Protein AF-A0A7J2MU03-F1 (afdb_monomer)

Sequence (209 aa):
MLSSYLSFFEDETVKIKFFGDIKKYPKSKVILFENVKGFRVVANIWGTRERIARAMKINEKEIPEVFSKAMENPMECEEVKNPPFLENVTKNFDLRNIAEISSGVAVSKERMFFSDFKIIGKKRLKLSFTDEKRIDIAIGLCPSILLPSIAGCSLKIASSLRYLTLKERVYEYNLNGIKVPGYAEVIMEGIAEEKILKIKKIYYKNDPL

Solvent-accessible surface area (backbone atoms only — not comparable to full-atom values): 11088 Å² total; per-residue (Å²): 100,56,71,70,53,48,65,78,40,51,95,43,45,46,80,34,72,54,74,69,72,68,86,81,50,64,69,84,37,27,36,36,26,63,34,31,78,87,33,71,46,80,40,52,72,69,61,41,64,60,53,40,17,56,78,37,70,49,56,57,85,47,50,65,61,51,47,51,54,10,65,78,45,61,28,76,54,42,82,51,92,79,38,54,16,72,75,35,76,42,72,85,72,44,55,80,63,45,53,96,69,50,62,33,36,35,32,31,80,76,31,22,28,58,40,51,39,44,81,76,41,51,47,31,35,36,41,84,74,58,93,58,56,50,36,32,38,38,32,57,75,56,58,46,48,52,57,36,13,69,74,49,31,32,66,30,32,16,5,18,33,26,30,77,46,68,73,39,61,31,44,24,28,76,61,94,79,29,64,41,66,26,59,23,39,30,39,36,39,31,40,31,58,69,42,37,32,39,51,63,37,40,26,27,46,88,77,93,125

Nearest PDB structures (foldseek):
  6h6x-assembly1_B  TM=8.555E-01  e=4.350E-14  Pelotomaculum thermopropionicum SI
  6h6x-assembly1_A  TM=8.539E-01  e=5.880E-14  Pelotomaculum thermopropionicum SI
  6h6v-assembly1_C  TM=8.553E-01  e=8.443E-14  Pelotomaculum thermopropionicum SI
  5ny5-assembly1_A-4  TM=7.622E-01  e=9.207E-11  Enterobacter cloacae
  4s13-assembly3_D  TM=7.345E-01  e=3.075E-10  Saccharomyces cerevisiae S288C

Radius of gyration: 16.5 Å; Cα contacts (8 Å, |Δi|>4): 450; chains: 1; bounding box: 40×40×40 Å

Structure (mmCIF, N/CA/C/O backbone):
data_AF-A0A7J2MU03-F1
#
_entry.id   AF-A0A7J2MU03-F1
#
loop_
_atom_site.group_PDB
_atom_site.id
_atom_site.type_symbol
_atom_site.label_atom_id
_atom_site.label_alt_id
_atom_site.label_comp_id
_atom_site.label_asym_id
_atom_site.label_entity_id
_atom_site.label_seq_id
_atom_site.pdbx_PDB_ins_code
_atom_site.Cartn_x
_atom_site.Cartn_y
_atom_site.Cartn_z
_atom_site.occupancy
_atom_site.B_iso_or_equiv
_atom_site.auth_seq_id
_atom_site.auth_comp_id
_atom_site.auth_asym_id
_atom_site.auth_atom_id
_atom_site.pdbx_PDB_model_num
ATOM 1 N N . MET A 1 1 ? -6.056 0.643 -9.681 1.00 67.44 1 MET A N 1
ATOM 2 C CA . MET A 1 1 ? -4.611 0.445 -9.950 1.00 67.44 1 MET A CA 1
ATOM 3 C C . MET A 1 1 ? -4.276 -1.041 -9.945 1.00 67.44 1 MET A C 1
ATOM 5 O O . MET A 1 1 ? -3.507 -1.489 -10.787 1.00 67.44 1 MET A O 1
ATOM 9 N N . LEU A 1 2 ? -4.832 -1.829 -9.024 1.00 67.62 2 LEU A N 1
ATOM 10 C CA . LEU A 1 2 ? -4.586 -3.267 -8.995 1.00 67.62 2 LEU A CA 1
ATOM 11 C C . LEU A 1 2 ? -5.148 -3.965 -10.233 1.00 67.62 2 LEU A C 1
ATOM 13 O O . LEU A 1 2 ? -4.451 -4.779 -10.821 1.00 67.62 2 LEU A O 1
ATOM 17 N N . SER A 1 3 ? -6.342 -3.580 -10.694 1.00 71.56 3 SER A N 1
ATOM 18 C CA . SER A 1 3 ? -6.937 -4.070 -11.947 1.00 71.56 3 SER A CA 1
ATOM 19 C C . SER A 1 3 ? -6.035 -3.829 -13.162 1.00 71.56 3 SER A C 1
ATOM 21 O O . SER A 1 3 ? -5.829 -4.743 -13.955 1.00 71.56 3 SER A O 1
ATOM 23 N N . SER A 1 4 ? -5.407 -2.651 -13.259 1.00 75.56 4 SER A N 1
ATOM 24 C CA . SER A 1 4 ? -4.422 -2.385 -14.312 1.00 75.56 4 SER A CA 1
ATOM 25 C C . SER A 1 4 ? -3.147 -3.205 -14.161 1.00 75.56 4 SER A C 1
ATOM 27 O O . SER A 1 4 ? -2.522 -3.458 -15.170 1.00 75.56 4 SER A O 1
ATOM 29 N N . TYR A 1 5 ? -2.742 -3.612 -12.950 1.00 77.81 5 TYR A N 1
ATOM 30 C CA . TYR A 1 5 ? -1.574 -4.484 -12.764 1.00 77.81 5 TYR A CA 1
ATOM 31 C C . TYR A 1 5 ? -1.884 -5.963 -12.982 1.00 77.81 5 TYR A C 1
ATOM 33 O O . TYR A 1 5 ? -1.048 -6.680 -13.521 1.00 77.81 5 TYR A O 1
ATOM 41 N N . LEU A 1 6 ? -3.080 -6.416 -12.612 1.00 79.62 6 LEU A N 1
ATOM 42 C CA . LEU A 1 6 ? -3.539 -7.777 -12.869 1.00 79.62 6 LEU A CA 1
ATOM 43 C C . LEU A 1 6 ? -3.539 -8.101 -14.364 1.00 79.62 6 LEU A C 1
ATOM 45 O O . LEU A 1 6 ? -3.129 -9.198 -14.728 1.00 79.62 6 LEU A O 1
ATOM 49 N N . SER A 1 7 ? -3.918 -7.153 -15.225 1.00 81.69 7 SER A N 1
ATOM 50 C CA . SER A 1 7 ? -3.882 -7.367 -16.676 1.00 81.69 7 SER A CA 1
ATOM 51 C C . SER A 1 7 ? -2.464 -7.559 -17.231 1.00 81.69 7 SER A C 1
ATOM 53 O O . SER A 1 7 ? -2.304 -8.239 -18.238 1.00 81.69 7 SER A O 1
ATOM 55 N N . PHE A 1 8 ? -1.413 -7.041 -16.576 1.00 80.75 8 PHE A N 1
ATOM 56 C CA . PHE A 1 8 ? -0.027 -7.319 -16.994 1.00 80.75 8 PHE A CA 1
ATOM 57 C C . PHE A 1 8 ? 0.396 -8.768 -16.736 1.00 80.75 8 PHE A C 1
ATOM 59 O O . PHE A 1 8 ? 1.363 -9.219 -17.347 1.00 80.75 8 PHE A O 1
ATOM 66 N N . PHE A 1 9 ? -0.282 -9.466 -15.825 1.00 85.44 9 PHE A N 1
ATOM 67 C CA . PHE A 1 9 ? 0.078 -10.809 -15.371 1.00 85.44 9 PHE A CA 1
ATOM 68 C C . PHE A 1 9 ? -1.068 -11.801 -15.578 1.00 85.44 9 PHE A C 1
ATOM 70 O O . PHE A 1 9 ? -1.184 -12.780 -14.838 1.00 85.44 9 PHE A O 1
ATOM 77 N N . GLU A 1 10 ? -1.961 -11.531 -16.529 1.00 83.25 10 GLU A N 1
ATOM 78 C CA . GLU A 1 10 ? -3.143 -12.358 -16.774 1.00 83.25 10 GLU A CA 1
ATOM 79 C C . GLU A 1 10 ? -2.758 -13.802 -17.132 1.00 83.25 10 GLU A C 1
ATOM 81 O O . GLU A 1 10 ? -3.352 -14.747 -16.615 1.00 83.25 10 GLU A O 1
ATOM 86 N N . ASP A 1 11 ? -1.686 -13.974 -17.907 1.00 85.00 11 ASP A N 1
ATOM 87 C CA . ASP A 1 11 ? -1.086 -15.256 -18.293 1.00 85.00 11 ASP A CA 1
ATOM 88 C C . ASP A 1 11 ? -0.521 -16.058 -17.103 1.00 85.00 11 ASP 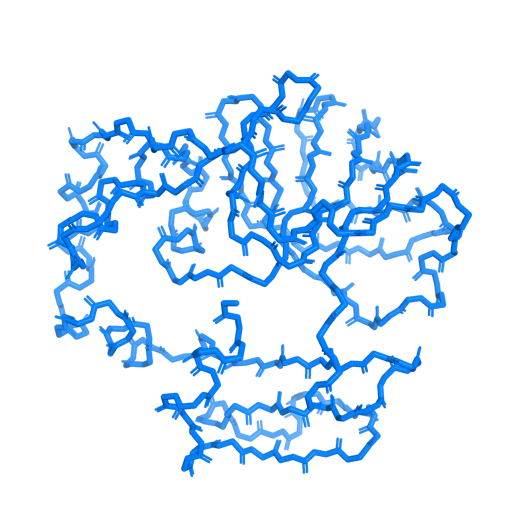A C 1
ATOM 90 O O . ASP A 1 11 ? -0.433 -17.291 -17.126 1.00 85.00 11 ASP A O 1
ATOM 94 N N . GLU A 1 12 ? -0.181 -15.367 -16.018 1.00 88.19 12 GLU A N 1
ATOM 95 C CA . GLU A 1 12 ? 0.378 -15.945 -14.796 1.00 88.19 12 GLU A CA 1
ATOM 96 C C . GLU A 1 12 ? -0.635 -15.995 -13.639 1.00 88.19 12 GLU A C 1
ATOM 98 O O . GLU A 1 12 ? -0.303 -16.474 -12.548 1.00 88.19 12 GLU A O 1
ATOM 103 N N . THR A 1 13 ? -1.867 -15.524 -13.857 1.00 89.06 13 THR A N 1
ATOM 104 C CA . THR A 1 13 ? -2.892 -15.411 -12.816 1.00 89.06 13 THR A CA 1
ATOM 105 C C . THR A 1 13 ? -3.725 -16.681 -12.696 1.00 89.06 13 THR A C 1
ATOM 107 O O . THR A 1 13 ? -4.373 -17.130 -13.636 1.00 89.06 13 THR A O 1
ATOM 110 N N . VAL A 1 14 ? -3.771 -17.236 -11.486 1.00 89.25 14 VAL A N 1
ATOM 111 C CA . VAL A 1 14 ? -4.663 -18.337 -11.119 1.00 89.25 14 VAL A CA 1
ATOM 112 C C . VAL A 1 14 ? -5.860 -17.766 -10.368 1.00 89.25 14 VAL A C 1
ATOM 114 O O . VAL A 1 14 ? -5.706 -17.167 -9.300 1.00 89.25 14 VAL A O 1
ATOM 117 N N . LYS A 1 15 ? -7.057 -17.958 -10.928 1.00 88.38 15 LYS A N 1
ATOM 118 C CA . LYS A 1 15 ? -8.323 -17.558 -10.303 1.00 88.38 15 LYS A CA 1
ATOM 119 C C . LYS A 1 15 ? -8.845 -18.674 -9.406 1.00 88.38 15 LYS A C 1
ATOM 121 O O . LYS A 1 15 ? -8.906 -19.831 -9.817 1.00 88.38 15 LYS A O 1
ATOM 126 N N . ILE A 1 16 ? -9.227 -18.323 -8.184 1.00 85.62 16 ILE A N 1
ATOM 127 C CA . ILE A 1 16 ? -9.725 -19.260 -7.179 1.00 85.62 16 ILE A CA 1
ATOM 128 C C . ILE A 1 16 ? -11.029 -18.710 -6.610 1.00 85.62 16 ILE A C 1
ATOM 130 O O . ILE A 1 16 ? -11.069 -17.600 -6.086 1.00 85.62 16 ILE A O 1
ATOM 134 N N . LYS A 1 17 ? -12.095 -19.511 -6.658 1.00 80.94 17 LYS A N 1
ATOM 135 C CA . LYS A 1 17 ? -13.424 -19.081 -6.199 1.00 80.94 17 LYS A CA 1
ATOM 136 C C . LYS A 1 17 ? -13.491 -18.783 -4.700 1.00 80.94 17 LYS A C 1
ATOM 138 O O . LYS A 1 17 ? -14.188 -17.860 -4.296 1.00 80.94 17 LYS A O 1
ATOM 143 N N . PHE A 1 18 ? -12.77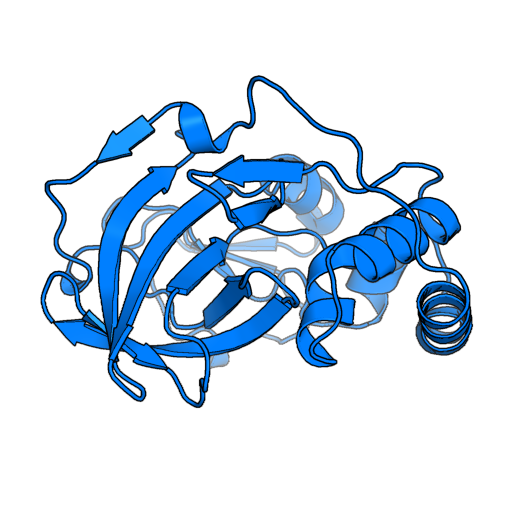6 -19.557 -3.888 1.00 75.56 18 PHE A N 1
ATOM 144 C CA . PHE A 1 18 ? -12.823 -19.480 -2.428 1.00 75.56 18 PHE A CA 1
ATOM 145 C C . PHE A 1 18 ? -11.434 -19.265 -1.842 1.00 75.56 18 PHE A C 1
ATOM 147 O O . PHE A 1 18 ? -10.439 -19.711 -2.410 1.00 75.56 18 PHE A O 1
ATOM 154 N N . PHE A 1 19 ? -11.373 -18.616 -0.680 1.00 70.44 19 PHE A N 1
ATOM 155 C CA . PHE A 1 19 ? -10.119 -18.452 0.045 1.00 70.44 19 PHE A CA 1
ATOM 156 C C . PHE A 1 19 ? -9.443 -19.800 0.327 1.00 70.44 19 PHE A C 1
ATOM 158 O O . PHE A 1 19 ? -10.087 -20.774 0.721 1.00 70.44 19 PHE A O 1
ATOM 165 N N . GLY A 1 20 ? -8.126 -19.838 0.157 1.00 70.31 20 GLY A N 1
ATOM 166 C CA . GLY A 1 20 ? -7.296 -20.991 0.465 1.00 70.31 20 GLY A CA 1
ATOM 167 C C . GLY A 1 20 ? -5.898 -20.551 0.876 1.00 70.31 20 GLY A C 1
ATOM 168 O O . GLY A 1 20 ? -5.493 -19.418 0.628 1.00 70.31 20 GLY A O 1
ATOM 169 N N . ASP A 1 21 ? -5.152 -21.460 1.501 1.00 75.00 21 ASP A N 1
ATOM 170 C CA . ASP A 1 21 ? -3.778 -21.183 1.919 1.00 75.00 21 ASP A CA 1
ATOM 171 C C . ASP A 1 21 ? -2.897 -20.856 0.701 1.00 75.00 21 ASP A C 1
ATOM 173 O O . ASP A 1 21 ? -2.633 -21.720 -0.139 1.00 75.00 21 ASP A O 1
ATOM 177 N N . ILE A 1 22 ? -2.436 -19.603 0.627 1.00 74.94 22 ILE A N 1
ATOM 178 C CA . ILE A 1 22 ? -1.586 -19.079 -0.452 1.00 74.94 22 ILE A CA 1
ATOM 179 C C . ILE A 1 22 ? -0.310 -19.920 -0.602 1.00 74.94 22 ILE A C 1
ATOM 181 O O . ILE A 1 22 ? 0.191 -20.076 -1.714 1.00 74.94 22 ILE A O 1
ATOM 185 N N . LYS A 1 23 ? 0.195 -20.523 0.486 1.00 77.56 23 LYS A N 1
ATOM 186 C CA . LYS A 1 23 ? 1.415 -21.349 0.467 1.00 77.56 23 LYS A CA 1
ATOM 187 C C . LYS A 1 23 ? 1.278 -22.621 -0.368 1.00 77.56 23 LYS A C 1
ATOM 189 O O . LYS A 1 23 ? 2.292 -23.219 -0.712 1.00 77.56 23 LYS A O 1
ATOM 194 N N . LYS A 1 24 ? 0.051 -23.036 -0.696 1.00 82.69 24 LYS A N 1
ATOM 195 C CA . LYS A 1 24 ? -0.214 -24.196 -1.559 1.00 82.69 24 LYS A CA 1
ATOM 196 C C . LYS A 1 24 ? 0.027 -23.905 -3.039 1.00 82.69 24 LYS A C 1
ATOM 198 O O . LYS A 1 24 ? 0.043 -24.841 -3.833 1.00 82.69 24 LYS A O 1
ATOM 203 N N . TYR A 1 25 ? 0.204 -22.640 -3.415 1.00 81.12 25 TYR A N 1
ATOM 204 C CA . TYR A 1 25 ? 0.366 -22.234 -4.805 1.00 81.12 25 TYR A CA 1
ATOM 205 C C . TYR A 1 25 ? 1.822 -21.872 -5.127 1.00 81.12 25 TYR A C 1
ATOM 207 O O . TYR A 1 25 ? 2.541 -21.363 -4.260 1.00 81.12 25 TYR A O 1
ATOM 215 N N . PRO A 1 26 ? 2.282 -22.107 -6.372 1.00 79.25 26 PRO A N 1
ATOM 216 C CA . PRO A 1 26 ? 3.629 -21.734 -6.783 1.00 79.25 26 PRO A CA 1
ATOM 217 C C . PRO A 1 26 ? 3.884 -20.235 -6.602 1.00 79.25 26 PRO A C 1
ATOM 219 O O . PRO A 1 26 ? 3.073 -19.405 -7.013 1.00 79.25 26 PRO A O 1
ATOM 222 N N . LYS A 1 27 ? 5.061 -19.876 -6.074 1.00 78.12 27 LYS A N 1
ATOM 223 C CA . LYS A 1 27 ? 5.485 -18.470 -5.913 1.00 78.12 27 LYS A CA 1
ATOM 224 C C . LYS A 1 27 ? 5.556 -17.693 -7.234 1.00 78.12 27 LYS A C 1
ATOM 226 O O . LYS A 1 27 ? 5.552 -16.464 -7.208 1.00 78.12 27 LYS A O 1
ATOM 231 N N . SER A 1 28 ? 5.607 -18.387 -8.368 1.00 80.12 28 SER A N 1
ATOM 232 C CA . SER A 1 28 ? 5.567 -17.787 -9.701 1.00 80.12 28 SER A CA 1
ATOM 233 C C . SER A 1 28 ? 4.174 -17.315 -10.122 1.00 80.12 28 SER A C 1
ATOM 235 O O . SER A 1 28 ? 4.075 -16.513 -11.036 1.00 80.12 28 SER A O 1
ATOM 237 N N . LYS A 1 29 ? 3.091 -17.764 -9.476 1.00 87.31 29 LYS A N 1
ATOM 238 C CA . LYS A 1 29 ? 1.726 -17.415 -9.891 1.00 87.31 29 LYS A CA 1
ATOM 239 C C . LYS A 1 29 ? 1.174 -16.222 -9.119 1.00 87.31 29 LYS A C 1
ATOM 241 O O . LYS A 1 29 ? 1.336 -16.124 -7.901 1.00 87.31 29 LYS A O 1
ATOM 246 N N . VAL A 1 30 ? 0.478 -15.329 -9.818 1.00 89.56 30 VAL A N 1
ATOM 247 C CA . VAL A 1 30 ? -0.429 -14.367 -9.175 1.00 89.56 30 VAL A CA 1
ATOM 248 C C . VAL A 1 30 ? -1.674 -15.136 -8.764 1.00 89.56 30 VAL A C 1
ATOM 250 O O . VAL A 1 30 ? -2.198 -15.920 -9.551 1.00 89.56 30 VAL A O 1
ATOM 253 N N . ILE A 1 31 ? -2.159 -14.925 -7.546 1.00 89.50 31 ILE A N 1
ATOM 254 C CA . ILE A 1 31 ? -3.358 -15.606 -7.065 1.00 89.50 31 ILE A CA 1
ATOM 255 C C . ILE A 1 31 ? -4.466 -14.578 -6.903 1.00 89.50 31 ILE A C 1
ATOM 257 O O . ILE A 1 31 ? -4.321 -13.632 -6.132 1.00 89.50 31 ILE A O 1
ATOM 261 N N . LEU A 1 32 ? -5.568 -14.767 -7.622 1.00 88.94 32 LEU A N 1
ATOM 262 C CA . LEU A 1 32 ? -6.772 -13.962 -7.476 1.00 88.94 32 LEU A CA 1
ATOM 263 C C . LEU A 1 32 ? -7.852 -14.815 -6.816 1.00 88.94 32 LEU A C 1
ATOM 265 O O . LEU A 1 32 ? -8.432 -15.696 -7.447 1.00 88.94 32 LEU A O 1
ATOM 269 N N . PHE A 1 33 ? -8.141 -14.529 -5.551 1.00 86.88 33 PHE A N 1
ATOM 270 C CA . PHE A 1 33 ? -9.324 -15.059 -4.891 1.00 86.88 33 PHE A CA 1
ATOM 271 C C . PHE A 1 33 ? -10.527 -14.195 -5.259 1.00 86.88 33 PHE A C 1
ATOM 273 O O . PHE A 1 33 ? -10.544 -12.997 -4.974 1.00 86.88 33 PHE A O 1
ATOM 280 N N . GLU A 1 34 ? -11.528 -14.797 -5.891 1.00 84.50 34 GLU A N 1
ATOM 281 C CA . GLU A 1 34 ? -12.714 -14.091 -6.384 1.00 84.50 34 GLU A CA 1
ATOM 282 C C . GLU A 1 34 ? -13.686 -13.744 -5.253 1.00 84.50 34 GLU A C 1
ATOM 284 O O . GLU A 1 34 ? -14.368 -12.725 -5.319 1.00 84.50 34 GLU A O 1
ATOM 289 N N . ASN A 1 35 ? -13.727 -14.560 -4.194 1.00 79.50 35 ASN A N 1
ATOM 290 C CA . ASN A 1 35 ? -14.564 -14.296 -3.033 1.00 79.50 35 ASN A CA 1
ATOM 291 C C . ASN A 1 35 ? -13.911 -14.751 -1.717 1.00 79.50 35 ASN A C 1
ATOM 293 O O . ASN A 1 35 ? -13.852 -15.934 -1.375 1.00 79.50 35 ASN A O 1
ATOM 297 N N . VAL A 1 36 ? -13.464 -13.766 -0.944 1.00 77.62 36 VAL A N 1
ATOM 298 C CA . VAL A 1 36 ? -12.984 -13.881 0.433 1.00 77.62 36 VAL A CA 1
ATOM 299 C C . VAL A 1 36 ? -13.853 -12.974 1.294 1.00 77.62 36 VAL A C 1
ATOM 301 O O . VAL A 1 36 ? -13.605 -11.774 1.397 1.00 77.62 36 VAL A O 1
ATOM 304 N N . LYS A 1 37 ? -14.901 -13.541 1.903 1.00 75.00 37 LYS A N 1
ATOM 305 C CA . LYS A 1 37 ? -15.876 -12.791 2.722 1.00 75.00 37 LYS A CA 1
ATOM 306 C C . LYS A 1 37 ? -16.502 -11.602 1.968 1.00 75.00 37 LYS A C 1
ATOM 308 O O . LYS A 1 37 ? -16.667 -10.526 2.532 1.00 75.00 37 LYS A O 1
ATOM 313 N N . GLY A 1 38 ? -16.823 -11.789 0.687 1.00 73.62 38 GLY A N 1
ATOM 314 C CA . GLY A 1 38 ? -17.403 -10.749 -0.170 1.00 73.62 38 GLY A CA 1
ATOM 315 C C . GLY A 1 38 ? -16.386 -9.821 -0.839 1.00 73.62 38 GLY A C 1
ATOM 316 O O . GLY A 1 38 ? -16.794 -8.918 -1.560 1.00 73.62 38 GLY A O 1
ATOM 317 N N . PHE A 1 39 ? -15.084 -10.042 -0.641 1.00 75.69 39 PHE A N 1
ATOM 318 C CA . PHE A 1 39 ? -14.019 -9.266 -1.277 1.00 75.69 39 PHE A CA 1
ATOM 319 C C . PHE A 1 39 ? -13.224 -10.100 -2.272 1.00 75.69 39 PHE A C 1
ATOM 321 O O . PHE A 1 39 ? -13.009 -11.295 -2.069 1.00 75.69 39 PHE A O 1
ATOM 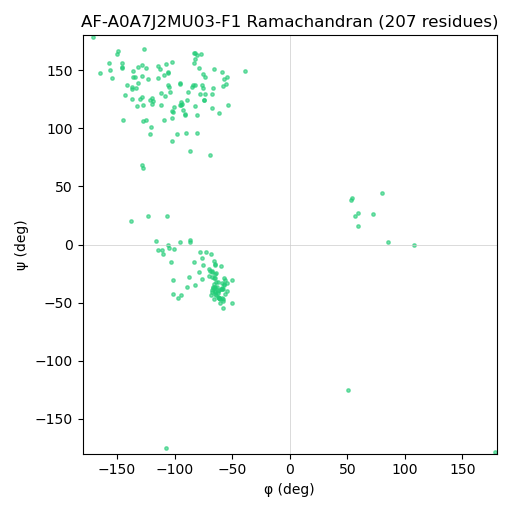328 N N . ARG A 1 40 ? -12.684 -9.437 -3.291 1.00 81.06 40 ARG A N 1
ATOM 329 C CA . ARG A 1 40 ? -11.612 -9.997 -4.110 1.00 81.06 40 ARG A CA 1
ATOM 330 C C . ARG A 1 40 ? -10.277 -9.743 -3.441 1.00 81.06 40 ARG A C 1
ATOM 332 O O . ARG A 1 40 ? -10.025 -8.645 -2.950 1.00 81.06 40 ARG A O 1
ATOM 339 N N . VAL A 1 41 ? -9.417 -10.751 -3.435 1.00 82.44 41 VAL A N 1
ATOM 340 C CA . VAL A 1 41 ? -8.086 -10.650 -2.834 1.00 82.44 41 VAL A CA 1
ATOM 341 C C . VAL A 1 41 ? -7.058 -11.078 -3.854 1.00 82.44 41 VAL A C 1
ATOM 343 O O . VAL A 1 41 ? -7.061 -12.217 -4.317 1.00 82.44 41 VAL A O 1
ATOM 346 N N . VAL A 1 42 ? -6.152 -10.162 -4.174 1.00 86.62 42 VAL A N 1
ATOM 347 C CA . VAL A 1 42 ? -4.967 -10.477 -4.963 1.00 86.62 42 VAL A CA 1
ATOM 348 C C . VAL A 1 42 ? -3.824 -10.768 -4.013 1.00 86.62 42 VAL A C 1
ATOM 350 O O . VAL A 1 42 ? -3.440 -9.928 -3.200 1.00 86.62 42 VAL A O 1
ATOM 353 N N . ALA A 1 43 ? -3.257 -11.954 -4.148 1.00 85.75 43 ALA A N 1
ATOM 354 C CA . ALA A 1 43 ? -2.079 -12.375 -3.427 1.00 85.75 43 ALA A CA 1
ATOM 355 C C . ALA A 1 43 ? -0.910 -12.593 -4.385 1.00 85.75 43 ALA A C 1
ATOM 357 O O . ALA A 1 43 ? -1.067 -12.904 -5.569 1.00 85.75 43 ALA A O 1
ATOM 358 N N . ASN A 1 44 ? 0.289 -12.442 -3.830 1.00 87.00 44 ASN A N 1
ATOM 359 C CA . ASN A 1 44 ? 1.544 -12.739 -4.500 1.00 87.00 44 ASN A CA 1
ATOM 360 C C . ASN A 1 44 ? 1.801 -11.939 -5.790 1.00 87.00 44 ASN A C 1
ATOM 362 O O . ASN A 1 44 ? 2.679 -12.333 -6.537 1.00 87.00 44 ASN A O 1
ATOM 366 N N . ILE A 1 45 ? 1.102 -10.831 -6.079 1.00 88.38 45 ILE A N 1
ATOM 367 C CA . ILE A 1 45 ? 1.288 -10.068 -7.334 1.00 88.38 45 ILE A CA 1
ATOM 368 C C . ILE A 1 45 ? 2.725 -9.550 -7.527 1.00 88.38 45 ILE A C 1
ATOM 370 O O . ILE A 1 45 ? 3.242 -9.560 -8.639 1.00 88.38 45 ILE A O 1
ATOM 374 N N . TRP A 1 46 ? 3.405 -9.211 -6.430 1.00 89.31 46 TRP A N 1
ATOM 375 C CA . TRP A 1 46 ? 4.792 -8.730 -6.416 1.00 89.31 46 TRP A CA 1
ATOM 376 C C . TRP A 1 46 ? 5.790 -9.766 -5.885 1.00 89.31 46 TRP A C 1
ATOM 378 O O . TRP A 1 46 ? 6.837 -9.411 -5.358 1.00 89.31 46 TRP A O 1
ATOM 388 N N . GLY A 1 47 ? 5.463 -11.056 -5.981 1.00 86.88 47 GLY A N 1
ATOM 389 C CA . GLY A 1 47 ? 6.225 -12.131 -5.334 1.00 86.88 47 GLY A CA 1
ATOM 390 C C . GLY A 1 47 ? 7.587 -12.466 -5.945 1.00 86.88 47 GLY A C 1
ATOM 391 O O . GLY A 1 47 ? 8.300 -13.304 -5.400 1.00 86.88 47 GLY A O 1
ATOM 392 N N . THR A 1 48 ? 7.941 -11.864 -7.080 1.00 89.88 48 THR A N 1
ATOM 393 C CA . THR A 1 48 ? 9.170 -12.150 -7.841 1.00 89.88 48 THR A CA 1
ATOM 394 C C . THR A 1 48 ? 9.805 -10.837 -8.293 1.00 89.88 48 THR A C 1
ATOM 396 O O . THR A 1 48 ? 9.083 -9.902 -8.666 1.00 89.88 48 THR A O 1
ATOM 399 N N . ARG A 1 49 ? 11.139 -10.764 -8.315 1.00 91.44 49 ARG A N 1
ATOM 400 C CA . ARG A 1 49 ? 11.862 -9.549 -8.723 1.00 91.44 49 ARG A CA 1
ATOM 401 C C . ARG A 1 49 ? 11.592 -9.199 -10.188 1.00 91.44 49 ARG A C 1
ATOM 403 O O . ARG A 1 49 ? 11.489 -8.025 -10.520 1.00 91.44 49 ARG A O 1
ATOM 410 N N . GLU A 1 50 ? 11.372 -10.197 -11.032 1.00 91.50 50 GLU A N 1
ATOM 411 C CA . GLU A 1 50 ? 11.051 -10.075 -12.453 1.00 91.50 50 GLU A CA 1
ATOM 412 C C . GLU A 1 50 ? 9.739 -9.308 -12.669 1.00 91.50 50 GLU A C 1
ATOM 414 O O . GLU A 1 50 ? 9.688 -8.366 -13.454 1.00 91.50 50 GLU A O 1
ATOM 419 N N . ARG A 1 51 ? 8.680 -9.641 -11.916 1.00 91.19 51 ARG A N 1
ATOM 420 C CA . ARG A 1 51 ? 7.395 -8.913 -11.957 1.00 91.19 51 ARG A CA 1
ATOM 421 C C . ARG A 1 51 ? 7.520 -7.478 -11.463 1.00 91.19 51 ARG A C 1
ATOM 423 O O . ARG A 1 51 ? 6.926 -6.578 -12.053 1.00 91.19 51 ARG A O 1
ATOM 430 N N . ILE A 1 52 ? 8.306 -7.262 -10.410 1.00 93.06 52 ILE A N 1
ATOM 431 C CA . ILE A 1 52 ? 8.616 -5.918 -9.909 1.00 93.06 52 ILE A CA 1
ATOM 432 C C . ILE A 1 52 ? 9.325 -5.102 -11.000 1.00 93.06 52 ILE A C 1
ATOM 434 O O . ILE A 1 52 ? 8.873 -4.005 -11.329 1.00 93.06 52 ILE A O 1
ATOM 438 N N . ALA A 1 53 ? 10.374 -5.659 -11.609 1.00 94.06 53 ALA A N 1
ATOM 439 C CA . ALA A 1 53 ? 11.143 -5.027 -12.677 1.00 94.06 53 ALA A CA 1
ATOM 440 C C . ALA A 1 53 ? 10.270 -4.712 -13.901 1.00 94.06 53 ALA A C 1
ATOM 442 O O . ALA A 1 53 ? 10.260 -3.578 -14.378 1.00 94.06 53 ALA A O 1
ATOM 443 N N . ARG A 1 54 ? 9.451 -5.679 -14.342 1.00 91.88 54 ARG A N 1
ATOM 444 C CA . ARG A 1 54 ? 8.498 -5.533 -15.454 1.00 91.88 54 ARG A CA 1
ATOM 445 C C . ARG A 1 54 ? 7.503 -4.402 -15.202 1.00 91.88 54 ARG A C 1
ATOM 447 O O . ARG A 1 54 ? 7.309 -3.561 -16.074 1.00 91.88 54 ARG A O 1
ATOM 454 N N . ALA A 1 55 ? 6.914 -4.333 -14.007 1.00 91.75 55 ALA A N 1
ATOM 455 C CA . ALA A 1 55 ? 5.983 -3.263 -13.638 1.00 91.75 55 ALA A CA 1
ATOM 456 C C . ALA A 1 55 ? 6.649 -1.884 -13.518 1.00 91.75 55 ALA A C 1
ATOM 458 O O . ALA A 1 55 ? 5.973 -0.864 -13.655 1.00 91.75 55 ALA A O 1
ATOM 459 N N . MET A 1 56 ? 7.959 -1.852 -13.277 1.00 93.75 56 MET A N 1
ATOM 460 C CA . MET A 1 56 ? 8.784 -0.646 -13.268 1.00 93.75 56 MET A CA 1
ATOM 461 C C . MET A 1 56 ? 9.476 -0.388 -14.619 1.00 93.75 56 MET A C 1
ATOM 463 O O . MET A 1 56 ? 10.197 0.588 -14.742 1.00 93.75 56 MET A O 1
ATOM 467 N N . LYS A 1 57 ? 9.252 -1.209 -15.654 1.00 95.00 57 LYS A N 1
ATOM 468 C CA . LYS A 1 57 ? 9.885 -1.070 -16.981 1.00 95.00 57 LYS A CA 1
ATOM 469 C C . LYS A 1 57 ? 11.422 -0.981 -16.933 1.00 95.00 57 LYS A C 1
ATOM 471 O O . LYS A 1 57 ? 12.026 -0.241 -17.704 1.00 95.00 57 LYS A O 1
ATOM 476 N N . ILE A 1 58 ? 12.041 -1.750 -16.041 1.00 96.38 58 ILE A N 1
ATOM 477 C CA . ILE A 1 58 ? 13.501 -1.876 -15.906 1.00 96.38 58 ILE A CA 1
ATOM 478 C C . ILE A 1 58 ? 13.916 -3.346 -15.951 1.00 96.38 58 ILE A C 1
ATOM 480 O O . ILE A 1 58 ? 13.079 -4.246 -15.839 1.00 96.38 58 ILE A O 1
ATOM 484 N N . ASN A 1 59 ? 15.212 -3.606 -16.080 1.00 96.62 59 ASN A N 1
ATOM 485 C CA . ASN A 1 59 ? 15.782 -4.924 -15.850 1.00 96.62 59 ASN A CA 1
ATOM 486 C C . ASN A 1 59 ? 15.850 -5.223 -14.343 1.00 96.62 59 ASN A C 1
ATOM 488 O O . ASN A 1 59 ? 16.105 -4.355 -13.511 1.00 96.62 59 ASN A O 1
ATOM 492 N N . GLU A 1 60 ? 15.681 -6.490 -13.977 1.00 95.81 60 GLU A N 1
ATOM 493 C CA . GLU A 1 60 ? 15.762 -6.947 -12.588 1.00 95.81 60 GLU A CA 1
ATOM 494 C C . GLU A 1 60 ? 17.103 -6.619 -11.908 1.00 95.81 60 GLU A C 1
ATOM 496 O O . GLU A 1 60 ? 17.159 -6.331 -10.704 1.00 95.81 60 GLU A O 1
ATOM 501 N N . LYS A 1 61 ? 18.189 -6.643 -12.689 1.00 97.06 61 LYS A N 1
ATOM 502 C CA . LYS A 1 61 ? 19.544 -6.324 -12.223 1.00 97.06 61 LYS A CA 1
ATOM 503 C C . LYS A 1 61 ? 19.718 -4.841 -11.895 1.00 97.06 61 LYS A C 1
ATOM 505 O O . LYS A 1 61 ? 20.581 -4.515 -11.090 1.00 97.06 61 LYS A O 1
ATOM 510 N N . GLU A 1 62 ? 18.884 -3.969 -12.459 1.00 97.25 62 GLU A N 1
ATOM 511 C CA . GLU A 1 62 ? 18.935 -2.517 -12.245 1.00 97.25 62 GLU A CA 1
ATOM 512 C C . GLU A 1 62 ? 18.202 -2.084 -10.966 1.00 97.25 62 GLU A C 1
ATOM 514 O O . GLU A 1 62 ? 18.421 -0.972 -10.491 1.00 97.25 62 GLU A O 1
ATOM 519 N N . ILE A 1 63 ? 17.364 -2.950 -10.367 1.00 96.94 63 ILE A N 1
ATOM 520 C CA . ILE A 1 63 ? 16.573 -2.613 -9.166 1.00 96.94 63 ILE A CA 1
ATOM 521 C C . ILE A 1 63 ? 17.437 -1.989 -8.052 1.00 96.94 63 ILE A C 1
ATOM 523 O O . ILE A 1 63 ? 17.049 -0.928 -7.558 1.00 96.94 63 ILE A O 1
ATOM 527 N N . PRO A 1 64 ? 18.582 -2.579 -7.637 1.00 96.81 64 PRO A N 1
ATOM 528 C CA . PRO A 1 64 ? 19.374 -2.018 -6.543 1.00 96.81 64 PRO A CA 1
ATOM 529 C C . PRO A 1 64 ? 19.949 -0.636 -6.874 1.00 96.81 64 PRO A C 1
ATOM 531 O O . PRO A 1 64 ? 19.872 0.272 -6.050 1.00 96.81 64 PRO A O 1
ATOM 534 N N . GLU A 1 65 ? 20.484 -0.463 -8.085 1.00 97.81 65 GLU A N 1
ATOM 535 C CA . GLU A 1 65 ? 21.105 0.792 -8.520 1.00 97.81 65 GLU A CA 1
ATOM 536 C C . GLU A 1 65 ? 20.074 1.922 -8.613 1.00 97.81 65 GLU A C 1
ATOM 538 O O . GLU A 1 65 ? 20.285 3.016 -8.088 1.00 97.81 65 GLU A O 1
ATOM 543 N N . VAL A 1 66 ? 18.927 1.654 -9.242 1.00 98.00 66 VAL A N 1
ATOM 544 C CA . VAL A 1 66 ? 17.853 2.643 -9.380 1.00 98.00 66 VAL A CA 1
ATOM 545 C C . VAL A 1 66 ? 17.268 3.003 -8.015 1.00 98.00 66 VAL A C 1
ATOM 547 O O . VAL A 1 66 ? 16.961 4.170 -7.769 1.00 98.00 66 VAL A O 1
ATOM 550 N N . PHE A 1 67 ? 17.144 2.033 -7.105 1.00 98.19 67 PHE A N 1
ATOM 551 C CA . PHE A 1 67 ? 16.689 2.306 -5.746 1.00 98.19 67 PHE A CA 1
ATOM 552 C C . P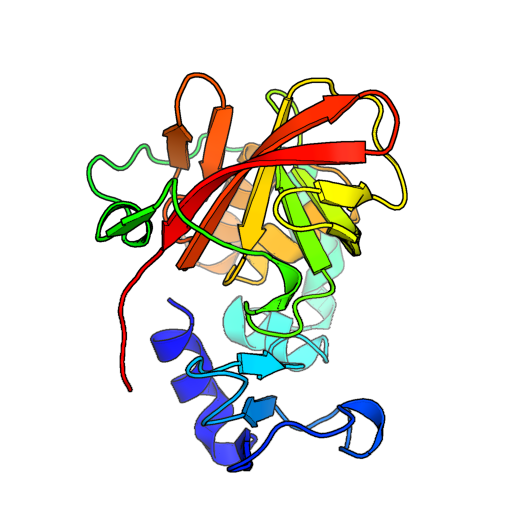HE A 1 67 ? 17.678 3.185 -4.965 1.00 98.19 67 PHE A C 1
ATOM 554 O O . PHE A 1 67 ? 17.241 4.153 -4.345 1.00 98.19 67 PHE A O 1
ATOM 561 N N . SER A 1 68 ? 18.992 2.933 -5.061 1.00 98.25 68 SER A N 1
ATOM 562 C CA . SER A 1 68 ? 20.020 3.802 -4.455 1.00 98.25 68 SER A CA 1
ATOM 563 C C . SER A 1 68 ? 19.915 5.238 -4.970 1.00 98.25 68 SER A C 1
ATOM 565 O O . SER A 1 68 ? 19.804 6.179 -4.185 1.00 98.25 68 SER A O 1
ATOM 567 N N . LYS A 1 69 ? 19.820 5.407 -6.296 1.00 98.38 69 LYS A N 1
ATOM 568 C CA . LYS A 1 69 ? 19.643 6.723 -6.930 1.00 98.38 69 LYS A CA 1
ATOM 569 C C . LYS A 1 69 ? 18.390 7.444 -6.433 1.00 98.38 69 LYS A C 1
ATOM 571 O O . LYS A 1 69 ? 18.423 8.658 -6.234 1.00 98.38 69 LYS A O 1
ATOM 576 N N . ALA A 1 70 ? 17.294 6.716 -6.214 1.00 98.44 70 ALA A N 1
ATOM 577 C CA . ALA A 1 70 ? 16.059 7.282 -5.677 1.00 98.44 70 ALA A CA 1
ATOM 578 C C . ALA A 1 70 ? 16.208 7.766 -4.225 1.00 98.44 70 ALA A C 1
ATOM 580 O O . ALA A 1 70 ? 15.634 8.793 -3.860 1.00 98.44 70 ALA A O 1
ATOM 581 N N . MET A 1 71 ? 16.970 7.040 -3.402 1.00 97.94 71 MET A N 1
ATOM 582 C CA . MET A 1 71 ? 17.263 7.431 -2.018 1.00 97.94 71 MET A CA 1
ATOM 583 C C . MET A 1 71 ? 18.138 8.686 -1.951 1.00 97.94 71 MET A C 1
ATOM 585 O O . MET A 1 71 ? 17.889 9.552 -1.117 1.00 97.94 71 MET A O 1
ATOM 589 N N . GLU A 1 72 ? 19.120 8.802 -2.846 1.00 98.38 72 GLU A N 1
ATOM 590 C CA . GLU A 1 72 ? 20.004 9.972 -2.963 1.00 98.38 72 GLU A CA 1
ATOM 591 C C . GLU A 1 72 ? 19.277 11.213 -3.498 1.00 98.38 72 GLU A C 1
ATOM 593 O O . GLU A 1 72 ? 19.657 12.338 -3.183 1.00 98.38 72 GLU A O 1
ATOM 598 N N . ASN A 1 73 ? 18.209 11.020 -4.280 1.00 98.19 73 ASN A N 1
ATOM 599 C CA . ASN A 1 73 ? 17.490 12.099 -4.955 1.00 98.19 73 ASN A CA 1
ATOM 600 C C . ASN A 1 73 ? 15.978 12.060 -4.662 1.00 98.19 73 ASN A C 1
ATOM 602 O O . ASN A 1 73 ? 15.197 11.815 -5.587 1.00 98.19 73 ASN A O 1
ATOM 606 N N . PRO A 1 74 ? 15.513 12.280 -3.414 1.00 97.94 74 PRO A N 1
ATOM 607 C CA . PRO A 1 74 ? 14.085 12.292 -3.103 1.00 97.94 74 PRO A CA 1
ATOM 608 C C . PRO A 1 74 ? 13.328 13.329 -3.943 1.00 97.94 74 PRO A C 1
ATOM 610 O O . PRO A 1 74 ? 13.813 14.436 -4.164 1.00 97.94 74 PRO A O 1
ATOM 613 N N . MET A 1 75 ? 12.112 12.994 -4.373 1.00 98.31 75 MET A N 1
ATOM 614 C CA . MET A 1 75 ? 11.298 13.854 -5.234 1.00 98.31 75 MET A CA 1
ATOM 615 C C . MET A 1 75 ? 9.950 14.149 -4.585 1.00 98.31 75 MET A C 1
ATOM 617 O O . MET A 1 75 ? 9.357 13.271 -3.967 1.00 98.31 75 MET A O 1
ATOM 621 N N . GLU A 1 76 ? 9.426 15.366 -4.739 1.00 98.06 76 GLU A N 1
ATOM 622 C CA . GLU A 1 76 ? 8.063 15.659 -4.286 1.00 98.06 76 GLU A CA 1
ATOM 623 C C . GLU A 1 76 ? 7.040 14.751 -4.978 1.00 98.06 76 GLU A C 1
ATOM 625 O O . GLU A 1 76 ? 7.209 14.321 -6.125 1.00 98.06 76 GLU A O 1
ATOM 630 N N . CYS A 1 77 ? 5.969 14.444 -4.260 1.00 98.19 77 CYS A N 1
ATOM 631 C CA . CYS A 1 77 ? 4.819 13.761 -4.830 1.00 98.19 77 CYS A CA 1
ATOM 632 C C . CYS A 1 77 ? 3.904 14.771 -5.530 1.00 98.19 77 CYS A C 1
ATOM 634 O O . CYS A 1 77 ? 4.008 15.984 -5.347 1.00 98.19 77 CYS A O 1
ATOM 636 N N . GLU A 1 78 ? 3.005 14.261 -6.352 1.00 98.00 78 GLU A N 1
ATOM 637 C CA . GLU A 1 78 ? 1.939 15.032 -6.966 1.00 98.00 78 GLU A CA 1
ATOM 638 C C . GLU A 1 78 ? 0.676 14.922 -6.112 1.00 98.00 78 GLU A C 1
ATOM 640 O O . GLU A 1 78 ? 0.168 13.830 -5.863 1.00 98.00 78 GLU A O 1
ATOM 645 N N . GLU A 1 79 ? 0.179 16.057 -5.632 1.00 97.69 79 GLU A N 1
ATOM 646 C CA . GLU A 1 79 ? -1.033 16.087 -4.825 1.00 97.69 79 GLU A CA 1
ATOM 647 C C . GLU A 1 79 ? -2.267 15.878 -5.708 1.00 97.69 79 GLU A C 1
ATOM 649 O O . GLU A 1 79 ? -2.508 16.621 -6.663 1.00 97.69 79 GLU A O 1
ATOM 654 N N . VAL A 1 80 ? -3.074 14.875 -5.369 1.00 96.50 80 VAL A N 1
ATOM 655 C CA . VAL A 1 80 ? -4.333 14.586 -6.061 1.00 96.50 80 VAL A CA 1
ATOM 656 C C . VAL A 1 80 ? -5.523 15.009 -5.216 1.00 96.50 80 VAL A C 1
ATOM 658 O O . VAL A 1 80 ? -5.490 14.925 -3.995 1.00 96.50 80 VAL A O 1
ATOM 661 N N . LYS A 1 81 ? -6.613 15.442 -5.860 1.00 94.75 81 LYS A N 1
ATOM 662 C CA . LYS A 1 81 ? -7.830 15.882 -5.149 1.00 94.75 81 LYS A CA 1
ATOM 663 C C . LYS A 1 81 ? -8.819 14.749 -4.877 1.00 94.75 81 LYS A C 1
ATOM 665 O O . LYS A 1 81 ? -9.451 14.738 -3.829 1.00 94.75 81 LYS A O 1
ATOM 670 N N . ASN A 1 82 ? -8.932 13.805 -5.813 1.00 93.25 82 ASN A N 1
ATOM 671 C CA . ASN A 1 82 ? -9.950 12.752 -5.802 1.00 93.25 82 ASN A CA 1
ATOM 672 C C . ASN A 1 82 ? -9.310 11.361 -5.979 1.00 93.25 82 ASN A C 1
ATOM 674 O O . ASN A 1 82 ? -9.460 10.752 -7.039 1.00 93.25 82 ASN A O 1
ATOM 678 N N . PRO A 1 83 ? -8.539 10.865 -4.994 1.00 94.50 83 PRO A N 1
ATOM 679 C CA . PRO A 1 83 ? -8.011 9.504 -5.038 1.00 94.50 83 PRO A CA 1
ATOM 680 C C . PRO A 1 83 ? -9.139 8.451 -4.952 1.00 94.50 83 PRO A C 1
ATOM 682 O O . PRO A 1 83 ? -10.158 8.690 -4.299 1.00 94.50 83 PRO A O 1
ATOM 685 N N . PRO A 1 84 ? -8.958 7.256 -5.549 1.00 91.19 84 PRO A N 1
ATOM 686 C CA . PRO A 1 84 ? -10.013 6.251 -5.697 1.00 91.19 84 PRO A CA 1
ATOM 687 C C . PRO A 1 84 ? -10.509 5.681 -4.362 1.00 91.19 84 PRO A C 1
ATOM 689 O O . PRO A 1 84 ? -11.674 5.319 -4.243 1.00 91.19 84 PRO A O 1
ATOM 692 N N . PHE A 1 85 ? -9.673 5.634 -3.319 1.00 93.12 85 PHE A N 1
ATOM 693 C CA . PHE A 1 85 ? -10.121 5.158 -2.007 1.00 93.12 85 PHE A CA 1
ATOM 694 C C . PHE A 1 85 ? -11.187 6.061 -1.362 1.00 93.12 85 PHE A C 1
ATOM 696 O O . PHE A 1 85 ? -11.848 5.617 -0.430 1.00 93.12 85 PHE A O 1
ATOM 703 N N . LEU A 1 86 ? -11.368 7.312 -1.809 1.00 94.69 86 LEU A N 1
ATOM 704 C CA . LEU A 1 86 ? -12.400 8.203 -1.260 1.00 94.69 86 LEU A CA 1
ATOM 705 C C . LEU A 1 86 ? -13.811 7.898 -1.772 1.00 94.69 86 LEU A C 1
ATOM 707 O O . LEU A 1 86 ? -14.758 8.487 -1.255 1.00 94.69 86 LEU A O 1
ATOM 711 N N . GLU A 1 87 ? -13.968 6.987 -2.737 1.00 92.75 87 GLU A N 1
ATOM 712 C CA . GLU A 1 87 ? -15.283 6.570 -3.239 1.00 92.75 87 GLU A CA 1
ATOM 713 C C . GLU A 1 87 ? -16.205 6.095 -2.111 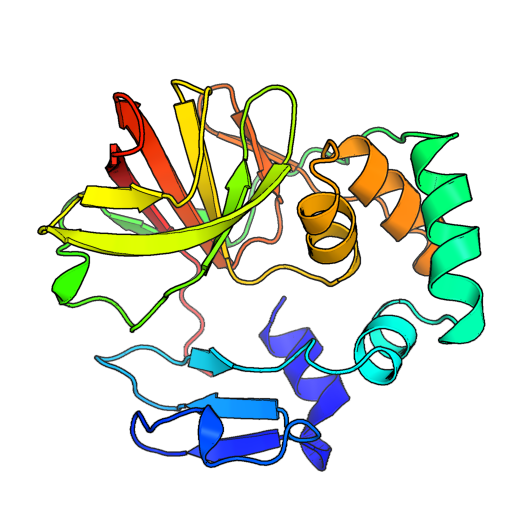1.00 92.75 87 GLU A C 1
ATOM 715 O O . GLU A 1 87 ? -17.394 6.408 -2.104 1.00 92.75 87 GLU A O 1
ATOM 720 N N . ASN A 1 88 ? -15.661 5.362 -1.134 1.00 91.69 88 ASN A N 1
ATOM 721 C CA . ASN A 1 88 ? -16.419 4.854 0.001 1.00 91.69 88 ASN A CA 1
ATOM 722 C C . ASN A 1 88 ? -15.670 5.093 1.301 1.00 91.69 88 ASN A C 1
ATOM 724 O O . ASN A 1 88 ? -14.453 4.943 1.388 1.00 91.69 88 ASN A O 1
ATOM 728 N N . VAL A 1 89 ? -16.426 5.383 2.357 1.00 94.50 89 VAL A N 1
ATOM 729 C CA . VAL A 1 89 ? -15.906 5.483 3.718 1.00 94.50 89 VAL A CA 1
ATOM 730 C C . VAL A 1 89 ? -16.856 4.798 4.688 1.00 94.50 89 VAL A C 1
ATOM 732 O O . VAL A 1 89 ? -18.068 4.999 4.646 1.00 94.50 89 VAL A O 1
ATOM 735 N N . THR A 1 90 ? -16.314 4.003 5.609 1.00 92.81 90 THR A N 1
ATOM 736 C CA . THR A 1 90 ? -17.105 3.389 6.678 1.00 92.81 90 THR A CA 1
ATOM 737 C C . THR A 1 90 ? -16.472 3.568 8.052 1.00 92.81 90 THR A C 1
ATOM 739 O O . THR A 1 90 ? -15.264 3.433 8.253 1.00 92.81 90 THR A O 1
ATOM 742 N N . LYS A 1 91 ? -17.333 3.854 9.034 1.00 94.81 91 LYS A N 1
ATOM 743 C CA . LYS A 1 91 ? -17.047 3.764 10.477 1.00 94.81 91 LYS A CA 1
ATOM 744 C C . LYS A 1 91 ? -17.662 2.509 11.102 1.00 94.81 91 LYS A C 1
ATOM 746 O O . LYS A 1 91 ? -17.311 2.157 12.234 1.00 94.81 91 LYS A O 1
ATOM 751 N N . ASN A 1 92 ? -18.591 1.864 10.398 1.00 92.75 92 ASN A N 1
ATOM 752 C CA . ASN A 1 92 ? -19.297 0.674 10.844 1.00 92.75 92 ASN A CA 1
ATOM 753 C C . ASN A 1 92 ? -18.686 -0.548 10.156 1.00 92.75 92 ASN A C 1
ATOM 755 O O . ASN A 1 92 ? -19.070 -0.918 9.051 1.00 92.75 92 ASN A O 1
ATOM 759 N N . PHE A 1 93 ? -17.673 -1.120 10.796 1.00 90.75 93 PHE A N 1
ATOM 760 C CA . PHE A 1 93 ? -16.946 -2.274 10.292 1.00 90.75 93 PHE A CA 1
ATOM 761 C C . PHE A 1 93 ? -16.502 -3.165 11.451 1.00 90.75 93 PHE A C 1
ATOM 763 O O . PHE A 1 93 ? -16.336 -2.709 12.590 1.00 90.75 93 PHE A O 1
ATOM 770 N N . ASP A 1 94 ? -16.280 -4.433 11.127 1.00 91.06 94 ASP A N 1
ATOM 771 C CA . ASP A 1 94 ? -15.651 -5.422 11.990 1.00 91.06 94 ASP A CA 1
ATOM 772 C C . ASP A 1 94 ? -14.502 -6.051 11.205 1.00 91.06 94 ASP A C 1
ATOM 774 O O . ASP A 1 94 ? -14.749 -6.841 10.300 1.00 91.06 94 ASP A O 1
ATOM 778 N N . LEU A 1 95 ? -13.257 -5.700 11.544 1.00 89.50 95 LEU A N 1
ATOM 779 C CA . LEU A 1 95 ? -12.040 -6.197 10.891 1.00 89.50 95 LEU A CA 1
ATOM 780 C C . LEU A 1 95 ? -12.015 -7.727 10.780 1.00 89.50 95 LEU A C 1
ATOM 782 O O . LEU A 1 95 ? -11.469 -8.257 9.823 1.00 89.50 95 LEU A O 1
ATOM 786 N N . ARG A 1 96 ? -12.640 -8.447 11.719 1.00 87.94 96 ARG A N 1
ATOM 787 C CA . ARG A 1 96 ? -12.696 -9.920 11.715 1.00 87.94 96 ARG A CA 1
ATOM 788 C C . ARG A 1 96 ? -13.536 -10.469 10.555 1.00 87.94 96 ARG A C 1
ATOM 790 O O . ARG A 1 96 ? -13.340 -11.611 10.136 1.00 87.94 96 ARG A O 1
ATOM 797 N N . ASN A 1 97 ? -14.439 -9.644 10.033 1.00 84.06 97 ASN A N 1
ATOM 798 C CA . ASN A 1 97 ? -15.332 -9.956 8.922 1.00 84.06 97 ASN A CA 1
ATOM 799 C C . ASN A 1 97 ? -14.842 -9.376 7.590 1.00 84.06 97 ASN A C 1
ATOM 801 O O . ASN A 1 97 ? -15.453 -9.643 6.562 1.00 84.06 97 ASN A O 1
ATOM 805 N N . ILE A 1 98 ? -13.753 -8.607 7.593 1.00 76.94 98 ILE A N 1
ATOM 806 C CA . ILE A 1 98 ? -13.098 -8.150 6.365 1.00 76.94 98 ILE A CA 1
ATOM 807 C C . ILE A 1 98 ? -12.180 -9.279 5.876 1.00 76.94 98 ILE A C 1
ATOM 809 O O . ILE A 1 98 ? -11.856 -10.197 6.644 1.00 76.94 98 ILE A O 1
ATOM 813 N N . ALA A 1 99 ? -11.822 -9.248 4.590 1.00 66.81 99 ALA A N 1
ATOM 814 C CA . ALA A 1 99 ? -10.857 -10.155 3.976 1.00 66.81 99 ALA A CA 1
ATOM 815 C C . ALA A 1 99 ? -9.659 -10.449 4.898 1.00 66.81 99 ALA A C 1
ATOM 817 O O . ALA A 1 99 ? -9.259 -9.609 5.707 1.00 66.81 99 ALA A O 1
ATOM 818 N N . GLU A 1 100 ? -9.080 -11.645 4.772 1.00 72.00 100 GLU A N 1
ATOM 819 C CA . GLU A 1 100 ? -7.880 -12.037 5.517 1.00 72.00 100 GLU A CA 1
ATOM 820 C C . GLU A 1 100 ? -6.655 -11.257 5.021 1.00 72.00 100 GLU A C 1
ATOM 822 O O . GLU A 1 100 ? -5.837 -11.747 4.249 1.00 72.00 100 GLU A O 1
ATOM 827 N N . ILE A 1 101 ? -6.560 -9.999 5.443 1.00 72.81 101 ILE A N 1
ATOM 828 C CA . ILE A 1 101 ? -5.433 -9.116 5.174 1.00 72.81 101 ILE A CA 1
ATOM 829 C C . ILE A 1 101 ? -4.481 -9.237 6.359 1.00 72.81 101 ILE A C 1
ATOM 831 O O . ILE A 1 101 ? -4.861 -8.973 7.501 1.00 72.81 101 ILE A O 1
ATOM 835 N N . SER A 1 102 ? -3.248 -9.647 6.081 1.00 76.19 102 SER A N 1
ATOM 836 C CA . SER A 1 102 ? -2.204 -9.844 7.092 1.00 76.19 102 SER A CA 1
ATOM 837 C C . SER A 1 102 ? -1.070 -8.828 7.007 1.00 76.19 102 SER A C 1
ATOM 839 O O . SER A 1 102 ? -0.172 -8.863 7.841 1.00 76.19 102 SER A O 1
ATOM 841 N N . SER A 1 103 ? -1.080 -7.954 6.001 1.00 85.50 103 SER A N 1
ATOM 842 C CA . SER A 1 103 ? 0.013 -7.021 5.744 1.00 85.50 103 SER A CA 1
ATOM 843 C C . SER A 1 103 ? -0.446 -5.799 4.956 1.00 85.50 103 SER A C 1
ATOM 845 O O . SER A 1 103 ? -1.413 -5.860 4.192 1.00 85.50 103 SER A O 1
ATOM 847 N N . GLY A 1 104 ? 0.294 -4.706 5.084 1.00 91.81 104 GLY A N 1
ATOM 848 C CA . GLY A 1 104 ? 0.095 -3.482 4.315 1.00 91.81 104 GLY A CA 1
ATOM 849 C C . GLY A 1 104 ? 1.240 -2.505 4.542 1.00 91.81 104 GLY A C 1
ATOM 850 O O . GLY A 1 104 ? 2.161 -2.776 5.314 1.00 91.81 104 GLY A O 1
ATOM 851 N N . VAL A 1 105 ? 1.183 -1.356 3.876 1.00 95.62 105 VAL A N 1
ATOM 852 C CA . VAL A 1 105 ? 2.141 -0.274 4.114 1.00 95.62 105 VAL A CA 1
ATOM 853 C C . VAL A 1 105 ? 1.575 0.633 5.194 1.00 95.62 105 VAL A C 1
ATOM 855 O O . VAL A 1 105 ? 0.571 1.304 4.979 1.00 95.62 105 VAL A O 1
ATOM 858 N N . ALA A 1 106 ? 2.208 0.641 6.360 1.00 96.19 106 ALA A N 1
ATOM 859 C CA . ALA A 1 106 ? 1.958 1.625 7.396 1.00 96.19 106 ALA A CA 1
ATOM 860 C C . ALA A 1 106 ? 2.568 2.966 6.982 1.00 96.19 106 ALA A C 1
ATOM 862 O O . ALA A 1 106 ? 3.733 3.031 6.598 1.00 96.19 106 ALA A O 1
ATOM 863 N N . VAL A 1 107 ? 1.779 4.030 7.048 1.00 97.38 107 VAL A N 1
ATOM 864 C CA . VAL A 1 107 ? 2.156 5.382 6.640 1.00 97.38 107 VAL A CA 1
ATOM 865 C C . VAL A 1 107 ? 2.037 6.297 7.850 1.00 97.38 107 VAL A C 1
ATOM 867 O O . VAL A 1 107 ? 0.960 6.418 8.438 1.00 97.38 107 VAL A O 1
ATOM 870 N N . SER A 1 108 ? 3.146 6.927 8.227 1.00 95.62 108 SER A N 1
ATOM 871 C CA . SER A 1 108 ? 3.200 7.989 9.229 1.00 95.62 108 SER A CA 1
ATOM 872 C C . SER A 1 108 ? 3.458 9.337 8.557 1.00 95.62 108 SER A C 1
ATOM 874 O O . SER A 1 108 ? 3.481 9.455 7.331 1.00 95.62 108 SER A O 1
ATOM 876 N N . LYS A 1 109 ? 3.639 10.384 9.364 1.00 93.06 109 LYS A N 1
ATOM 877 C CA . LYS A 1 109 ? 3.972 11.718 8.856 1.00 93.06 109 LYS A CA 1
ATOM 878 C C . LYS A 1 109 ? 5.330 11.750 8.142 1.00 93.06 109 LYS A C 1
ATOM 880 O O . LYS A 1 109 ? 5.473 12.463 7.155 1.00 93.06 109 LYS A O 1
ATOM 885 N N . GLU A 1 110 ? 6.298 10.983 8.639 1.00 89.94 110 GLU A N 1
ATOM 886 C CA . GLU A 1 110 ? 7.697 11.059 8.201 1.00 89.94 110 GLU A CA 1
ATOM 887 C C . GLU A 1 110 ? 8.078 9.928 7.235 1.00 89.94 110 GLU A C 1
ATOM 889 O O . GLU A 1 110 ? 8.927 10.107 6.358 1.00 89.94 110 GLU A O 1
ATOM 894 N N . ARG A 1 111 ? 7.456 8.749 7.369 1.00 94.69 111 ARG A N 1
ATOM 895 C CA . ARG A 1 111 ? 7.876 7.547 6.638 1.00 94.69 111 ARG A CA 1
ATOM 896 C C . ARG A 1 111 ? 6.743 6.584 6.321 1.00 94.69 111 ARG A C 1
ATOM 898 O O . ARG A 1 111 ? 5.654 6.641 6.885 1.00 94.69 111 ARG A O 1
ATOM 905 N N . MET A 1 112 ? 7.052 5.648 5.436 1.00 96.00 112 MET A N 1
ATOM 906 C CA . MET A 1 112 ? 6.261 4.459 5.166 1.00 96.00 112 MET A CA 1
ATOM 907 C C . MET A 1 112 ? 7.051 3.227 5.574 1.00 96.00 112 MET A C 1
ATOM 909 O O . MET A 1 112 ? 8.253 3.165 5.334 1.00 96.00 112 MET A O 1
ATOM 913 N N . PHE A 1 113 ? 6.382 2.217 6.113 1.00 95.06 113 PHE A N 1
ATOM 914 C CA . PHE A 1 113 ? 7.003 0.928 6.370 1.00 95.06 113 PHE A CA 1
ATOM 915 C C . PHE A 1 113 ? 6.053 -0.227 6.081 1.00 95.06 113 PHE A C 1
ATOM 917 O O . PHE A 1 113 ? 4.873 -0.189 6.429 1.00 95.06 113 PHE A O 1
ATOM 924 N N . PHE A 1 114 ? 6.562 -1.272 5.437 1.00 93.56 114 PHE A N 1
ATOM 925 C CA . PHE A 1 114 ? 5.806 -2.507 5.279 1.00 93.56 114 PHE A CA 1
ATOM 926 C C . PHE A 1 114 ? 5.629 -3.158 6.652 1.00 93.56 114 PHE A C 1
ATOM 928 O O . PHE A 1 114 ? 6.592 -3.314 7.405 1.00 93.56 114 PHE A O 1
ATOM 935 N N . SER A 1 115 ? 4.398 -3.519 7.000 1.00 91.19 115 SER A N 1
ATOM 936 C CA . SER A 1 115 ? 4.094 -4.104 8.300 1.00 91.19 115 SER A CA 1
ATOM 937 C C . SER A 1 115 ? 3.140 -5.273 8.151 1.00 91.19 115 SER A C 1
ATOM 939 O O . SER A 1 115 ? 2.038 -5.131 7.612 1.00 91.19 115 SER A O 1
ATOM 941 N N . ASP A 1 116 ? 3.557 -6.412 8.692 1.00 90.62 116 ASP A N 1
ATOM 942 C CA . ASP A 1 116 ? 2.641 -7.491 9.017 1.00 90.62 116 ASP A CA 1
ATOM 943 C C . ASP A 1 116 ? 1.824 -7.112 10.251 1.00 90.62 116 ASP A C 1
ATOM 945 O O . ASP A 1 116 ? 2.314 -6.480 11.198 1.00 90.62 116 ASP A O 1
ATOM 949 N N . PHE A 1 117 ? 0.566 -7.533 10.262 1.00 91.50 117 PHE A N 1
ATOM 950 C CA . PHE A 1 117 ? -0.323 -7.283 11.379 1.00 91.50 117 PHE A CA 1
ATOM 951 C C . PHE A 1 117 ? -1.305 -8.417 11.621 1.00 91.50 117 PHE A C 1
ATOM 953 O O . PHE A 1 117 ? -1.734 -9.137 10.721 1.00 91.50 117 PHE A O 1
ATOM 960 N N . LYS A 1 118 ? -1.709 -8.546 12.886 1.00 92.31 118 LYS A N 1
ATOM 961 C CA . LYS A 1 118 ? -2.740 -9.489 13.316 1.00 92.31 118 LYS A CA 1
ATOM 962 C C . LYS A 1 118 ? -4.010 -8.743 13.686 1.00 92.31 118 LYS A C 1
ATOM 964 O O . LYS A 1 118 ? -3.981 -7.853 14.534 1.00 92.31 118 LYS A O 1
ATOM 969 N N . ILE A 1 119 ? -5.141 -9.150 13.121 1.00 92.44 119 ILE A N 1
ATOM 970 C CA . ILE A 1 119 ? -6.453 -8.702 13.593 1.00 92.44 119 ILE A CA 1
ATOM 971 C C . ILE A 1 119 ? -6.681 -9.284 14.993 1.00 92.44 119 ILE A C 1
ATOM 973 O O . ILE A 1 119 ? -6.720 -10.501 15.171 1.00 92.44 119 ILE A O 1
ATOM 977 N N . ILE A 1 120 ? -6.817 -8.414 15.997 1.00 94.56 120 ILE A N 1
ATOM 978 C CA . ILE A 1 120 ? -7.011 -8.799 17.409 1.00 94.56 120 ILE A CA 1
ATOM 979 C C . ILE A 1 120 ? -8.364 -8.351 17.975 1.00 94.56 120 ILE A C 1
ATOM 981 O O . ILE A 1 120 ? -8.652 -8.541 19.152 1.00 94.56 120 ILE A O 1
ATOM 985 N N . GLY A 1 121 ? -9.213 -7.739 17.152 1.00 93.94 121 GLY A N 1
ATOM 986 C CA . GLY A 1 121 ? -10.562 -7.339 17.537 1.00 93.94 121 GLY A CA 1
ATOM 987 C C . GLY A 1 121 ? -11.287 -6.614 16.411 1.00 93.94 121 GLY A C 1
ATOM 988 O O . GLY A 1 121 ? -10.724 -6.396 15.342 1.00 93.94 121 GLY A O 1
ATOM 989 N N . LYS A 1 122 ? -12.526 -6.178 16.674 1.00 94.38 122 LYS A N 1
ATOM 990 C CA . LYS A 1 122 ? -13.393 -5.535 15.667 1.00 94.38 122 LYS A CA 1
ATOM 991 C C . LYS A 1 122 ? -12.765 -4.326 14.970 1.00 94.38 122 LYS A C 1
ATOM 993 O O . LYS A 1 122 ? -13.064 -4.057 13.818 1.00 94.38 122 LYS A O 1
ATOM 998 N N . LYS A 1 123 ? -11.927 -3.574 15.684 1.00 95.31 123 LYS A N 1
ATOM 999 C CA . LYS A 1 123 ? -11.294 -2.333 15.204 1.00 95.31 123 LYS A CA 1
ATOM 1000 C C . LYS A 1 123 ? -9.823 -2.228 15.606 1.00 95.31 123 LYS A C 1
ATOM 1002 O O . LYS A 1 123 ? -9.300 -1.125 15.727 1.00 95.31 123 LYS A O 1
ATOM 1007 N N . ARG A 1 124 ? -9.183 -3.355 15.930 1.00 95.56 124 ARG A N 1
ATOM 1008 C CA . ARG A 1 124 ? -7.823 -3.383 16.478 1.00 95.56 124 ARG A CA 1
ATOM 1009 C C . ARG A 1 124 ? -6.943 -4.337 15.683 1.00 95.56 124 ARG A C 1
ATOM 1011 O O . ARG A 1 124 ? -7.282 -5.513 15.540 1.00 95.56 124 ARG A O 1
ATOM 1018 N N . LEU A 1 125 ? -5.808 -3.820 15.235 1.00 94.75 125 LEU A N 1
ATOM 1019 C CA . LEU A 1 125 ? -4.699 -4.580 14.673 1.00 94.75 125 LEU A CA 1
ATOM 1020 C C . LEU A 1 125 ? -3.536 -4.559 15.670 1.00 94.75 125 LEU A C 1
ATOM 1022 O O . LEU A 1 125 ? -3.333 -3.563 16.363 1.00 94.75 125 LEU A O 1
ATOM 1026 N N . LYS A 1 126 ? -2.769 -5.643 15.746 1.00 94.62 126 LYS A N 1
ATOM 1027 C CA . LYS A 1 126 ? -1.459 -5.666 16.399 1.00 94.62 126 LYS A CA 1
ATOM 1028 C C . LYS A 1 126 ? -0.392 -5.621 15.315 1.00 94.62 126 LYS A C 1
ATOM 1030 O O . LYS A 1 126 ? -0.310 -6.566 14.533 1.00 94.62 126 LYS A O 1
ATOM 1035 N N . LEU A 1 127 ? 0.383 -4.544 15.280 1.00 92.25 127 LEU A N 1
ATOM 1036 C CA . LEU A 1 127 ? 1.532 -4.384 14.391 1.00 92.25 127 LEU A CA 1
ATOM 1037 C C . LEU A 1 127 ? 2.738 -5.146 14.953 1.00 92.25 127 LEU A C 1
ATOM 1039 O O . LEU A 1 127 ? 2.880 -5.292 16.173 1.00 92.25 127 LEU A O 1
ATOM 1043 N N . SER A 1 128 ? 3.639 -5.590 14.079 1.00 88.81 128 SER A N 1
ATOM 1044 C CA . SER A 1 128 ? 4.921 -6.179 14.501 1.00 88.81 128 SER A CA 1
ATOM 1045 C C . SER A 1 128 ? 5.789 -5.168 15.268 1.00 88.81 128 SER A C 1
ATOM 1047 O O . SER A 1 128 ? 6.371 -5.481 16.318 1.00 88.81 128 SER A O 1
ATOM 1049 N N . PHE A 1 129 ? 5.816 -3.928 14.780 1.00 83.75 129 PHE A N 1
ATOM 1050 C CA . PHE A 1 129 ? 6.558 -2.810 15.351 1.00 83.75 129 PHE A CA 1
ATOM 1051 C C . PHE A 1 129 ? 5.897 -1.479 14.972 1.00 83.75 129 PHE A C 1
ATOM 1053 O O . PHE A 1 129 ? 5.402 -1.338 13.856 1.00 83.75 129 PHE A O 1
ATOM 1060 N N . THR A 1 130 ? 5.903 -0.521 15.901 1.00 83.81 130 THR A N 1
ATOM 1061 C CA . THR A 1 130 ? 5.749 0.909 15.618 1.00 83.81 130 THR A CA 1
ATOM 1062 C C . THR A 1 130 ? 6.184 1.733 16.833 1.00 83.81 130 THR A C 1
ATOM 1064 O O . THR A 1 130 ? 6.001 1.305 17.973 1.00 83.81 130 THR A O 1
ATOM 1067 N N . ASP A 1 131 ? 6.733 2.911 16.574 1.00 86.69 131 ASP A N 1
ATOM 1068 C CA . ASP A 1 131 ? 6.990 4.015 17.505 1.00 86.69 131 ASP A CA 1
ATOM 1069 C C . ASP A 1 131 ? 6.072 5.230 17.238 1.00 86.69 131 ASP A C 1
ATOM 1071 O O . ASP A 1 131 ? 6.011 6.172 18.027 1.00 86.69 131 ASP A O 1
ATOM 1075 N N . GLU A 1 132 ? 5.311 5.192 16.144 1.00 90.69 132 GLU A N 1
ATOM 1076 C CA . GLU A 1 132 ? 4.433 6.265 15.686 1.00 90.69 132 GLU A CA 1
ATOM 1077 C C . GLU A 1 132 ? 3.072 6.202 16.376 1.00 90.69 132 GLU A C 1
ATOM 1079 O O . GLU A 1 132 ? 2.458 5.140 16.429 1.00 90.69 132 GLU A O 1
ATOM 1084 N N . LYS A 1 133 ? 2.544 7.346 16.833 1.00 92.19 133 LYS A N 1
ATOM 1085 C CA . LYS A 1 133 ? 1.196 7.433 17.440 1.00 92.19 133 LYS A CA 1
ATOM 1086 C C . LYS A 1 133 ? 0.069 7.437 16.414 1.00 92.19 133 LYS A C 1
ATOM 1088 O O . LYS A 1 133 ? -1.076 7.124 16.740 1.00 92.19 133 LYS A O 1
ATOM 1093 N N . ARG A 1 134 ? 0.360 7.848 15.183 1.00 94.62 134 ARG A N 1
ATOM 1094 C CA . ARG A 1 134 ? -0.640 8.008 14.133 1.00 94.62 134 ARG A CA 1
ATOM 1095 C C . ARG A 1 134 ? -0.150 7.351 12.857 1.00 94.62 134 ARG A C 1
ATOM 1097 O O . ARG A 1 134 ? 0.897 7.723 12.337 1.00 94.62 134 ARG A O 1
ATOM 1104 N N . ILE A 1 135 ? -0.909 6.361 12.409 1.00 95.56 135 ILE A N 1
ATOM 1105 C CA . ILE A 1 135 ? -0.524 5.469 11.323 1.00 95.56 135 ILE A CA 1
ATOM 1106 C C . ILE A 1 135 ? -1.767 5.154 10.518 1.00 95.56 135 ILE A C 1
ATOM 1108 O O . ILE A 1 135 ? -2.751 4.665 11.076 1.00 95.56 135 ILE A O 1
ATOM 1112 N N . ASP A 1 136 ? -1.672 5.337 9.213 1.00 97.44 136 ASP A N 1
ATOM 1113 C CA . ASP A 1 136 ? -2.674 4.855 8.277 1.00 97.44 136 ASP A CA 1
ATOM 1114 C C . ASP A 1 136 ? -2.120 3.629 7.542 1.00 97.44 136 ASP A C 1
ATOM 1116 O O . ASP A 1 136 ? -0.950 3.599 7.166 1.00 97.44 136 ASP A O 1
ATOM 1120 N N . ILE A 1 137 ? -2.929 2.585 7.359 1.00 96.12 137 ILE A N 1
ATOM 1121 C CA . ILE A 1 137 ? -2.522 1.397 6.591 1.00 96.12 137 ILE A CA 1
ATOM 1122 C C . ILE A 1 137 ? -3.019 1.541 5.159 1.00 96.12 137 ILE A C 1
ATOM 1124 O O . ILE A 1 137 ? -4.227 1.596 4.937 1.00 96.12 137 ILE A O 1
ATOM 1128 N N . ALA A 1 138 ? -2.101 1.546 4.199 1.00 95.81 138 ALA A N 1
ATOM 1129 C CA . ALA A 1 138 ? -2.380 1.587 2.772 1.00 95.81 138 ALA A CA 1
ATOM 1130 C C . ALA A 1 138 ? -2.186 0.209 2.118 1.00 95.81 138 ALA A C 1
ATOM 1132 O O . ALA A 1 138 ? -1.173 -0.467 2.326 1.00 95.81 138 ALA A O 1
ATOM 1133 N N . ILE A 1 139 ? -3.172 -0.214 1.323 1.00 92.00 139 ILE A N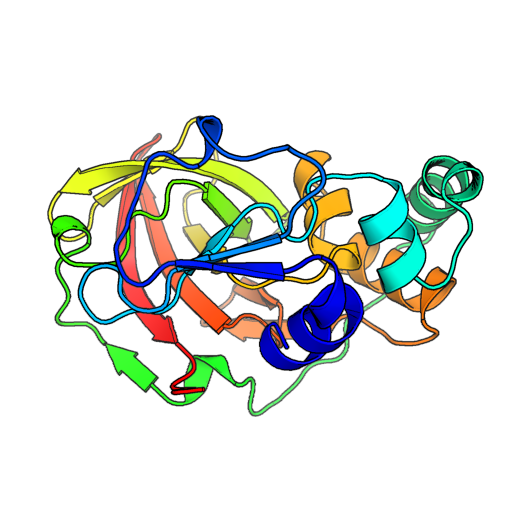 1
ATOM 1134 C CA . ILE A 1 139 ? -3.223 -1.524 0.651 1.00 92.00 139 ILE A CA 1
ATOM 1135 C C . ILE A 1 139 ? -3.572 -1.325 -0.832 1.00 92.00 139 ILE A C 1
ATOM 1137 O O . ILE A 1 139 ? -4.227 -0.350 -1.205 1.00 92.00 139 ILE A O 1
ATOM 1141 N N . GLY A 1 140 ? -3.124 -2.253 -1.686 1.00 89.31 140 GLY A N 1
ATOM 1142 C CA . GLY A 1 140 ? -3.338 -2.186 -3.137 1.00 89.31 140 GLY A CA 1
ATOM 1143 C C . GLY A 1 140 ? -2.356 -1.239 -3.828 1.00 89.31 140 GLY A C 1
ATOM 1144 O O . GLY A 1 140 ? -2.749 -0.412 -4.643 1.00 89.31 140 GLY A O 1
ATOM 1145 N N . LEU A 1 141 ? -1.076 -1.320 -3.454 1.00 92.12 141 LEU A N 1
ATOM 1146 C CA . LEU A 1 141 ? -0.027 -0.400 -3.896 1.00 92.12 141 LEU A CA 1
ATOM 1147 C C . LEU A 1 141 ? 0.862 -1.003 -4.989 1.00 92.12 141 LEU A C 1
ATOM 1149 O O . LEU A 1 141 ? 0.997 -2.222 -5.124 1.00 92.12 141 LEU A O 1
ATOM 1153 N N . CYS A 1 142 ? 1.501 -0.118 -5.752 1.00 91.81 142 CYS A N 1
ATOM 1154 C CA . CYS A 1 142 ? 2.470 -0.463 -6.784 1.00 91.81 142 CYS A CA 1
ATOM 1155 C C . CYS A 1 142 ? 3.874 -0.753 -6.209 1.00 91.81 142 CYS A C 1
ATOM 1157 O O . CYS A 1 142 ? 4.192 -0.337 -5.086 1.00 91.81 142 CYS A O 1
ATOM 1159 N N . PRO A 1 143 ? 4.764 -1.402 -6.986 1.00 93.19 143 PRO A N 1
ATOM 1160 C CA . PRO A 1 143 ? 6.109 -1.752 -6.528 1.00 93.19 143 PRO A CA 1
ATOM 1161 C C . PRO A 1 143 ? 6.965 -0.541 -6.174 1.00 93.19 143 PRO A C 1
ATOM 1163 O O . PRO A 1 143 ? 7.757 -0.611 -5.238 1.00 93.19 143 PRO A O 1
ATOM 1166 N N . SER A 1 144 ? 6.763 0.589 -6.862 1.00 94.94 144 SER A N 1
ATOM 1167 C CA . SER A 1 144 ? 7.507 1.821 -6.595 1.00 94.94 144 SER A CA 1
ATOM 1168 C C . SER A 1 144 ? 7.212 2.421 -5.217 1.00 94.94 144 SER A C 1
ATOM 1170 O O . SER A 1 144 ? 7.961 3.279 -4.774 1.00 94.94 144 SER A O 1
ATOM 1172 N N . ILE A 1 145 ? 6.150 1.979 -4.532 1.00 96.19 145 ILE A N 1
ATOM 1173 C CA . ILE A 1 145 ? 5.864 2.328 -3.131 1.00 96.19 145 ILE A CA 1
ATOM 1174 C C . ILE A 1 145 ? 6.260 1.185 -2.195 1.00 96.19 145 ILE A C 1
ATOM 1176 O O . ILE A 1 145 ? 6.856 1.425 -1.145 1.00 96.19 145 ILE A O 1
ATOM 1180 N N . LEU A 1 146 ? 5.959 -0.059 -2.578 1.00 94.25 146 LEU A N 1
ATOM 1181 C CA . LEU A 1 146 ? 6.243 -1.228 -1.746 1.00 94.25 146 LEU A CA 1
ATOM 1182 C C . LEU A 1 146 ? 7.739 -1.411 -1.482 1.00 94.25 146 LEU A C 1
ATOM 1184 O O . LEU A 1 146 ? 8.116 -1.620 -0.332 1.00 94.25 146 LEU A O 1
ATOM 1188 N N . LEU A 1 147 ? 8.593 -1.278 -2.500 1.00 94.56 147 LEU A N 1
ATOM 1189 C CA . LEU A 1 147 ? 10.044 -1.409 -2.336 1.00 94.56 147 LEU A CA 1
ATOM 1190 C C . LEU A 1 147 ? 10.612 -0.404 -1.309 1.00 94.56 147 LEU A C 1
ATOM 1192 O O . LEU A 1 147 ? 11.191 -0.857 -0.321 1.00 94.56 147 LEU A O 1
ATOM 1196 N N . PRO A 1 148 ? 10.391 0.923 -1.442 1.00 96.75 148 PRO A N 1
ATOM 1197 C CA . PRO A 1 148 ? 10.804 1.884 -0.417 1.00 96.75 148 PRO A CA 1
ATOM 1198 C C . PRO A 1 148 ? 10.209 1.604 0.966 1.00 96.75 148 PRO A C 1
ATOM 1200 O O . PRO A 1 148 ? 10.876 1.826 1.974 1.00 96.75 148 PRO A O 1
ATOM 1203 N N . SER A 1 149 ? 8.972 1.100 1.041 1.00 95.88 149 SER A N 1
ATOM 1204 C CA . SER A 1 149 ? 8.348 0.787 2.330 1.00 95.88 149 SER A CA 1
ATOM 1205 C C . SER A 1 149 ? 9.049 -0.356 3.071 1.00 95.88 149 SER A C 1
ATOM 1207 O O . SER A 1 149 ? 9.079 -0.361 4.296 1.00 95.88 149 SER A O 1
ATOM 1209 N N . ILE A 1 150 ? 9.677 -1.306 2.375 1.00 93.31 150 ILE A N 1
ATOM 1210 C CA . ILE A 1 150 ? 10.464 -2.362 3.037 1.00 93.31 150 ILE A CA 1
ATOM 1211 C C . ILE A 1 150 ? 11.691 -1.757 3.739 1.00 93.31 150 ILE A C 1
ATOM 1213 O O . ILE A 1 150 ? 12.074 -2.212 4.812 1.00 93.31 150 ILE A O 1
ATOM 1217 N N . ALA A 1 151 ? 12.265 -0.697 3.167 1.00 93.69 151 ALA A N 1
ATOM 1218 C CA . ALA A 1 151 ? 13.393 0.039 3.734 1.00 93.69 151 ALA A CA 1
ATOM 1219 C C . ALA A 1 151 ? 12.984 1.149 4.725 1.00 93.69 151 ALA A C 1
ATOM 1221 O O . ALA A 1 151 ? 13.848 1.860 5.234 1.00 93.69 151 ALA A O 1
ATOM 1222 N N . GLY A 1 152 ? 11.688 1.326 5.011 1.00 94.94 152 GLY A N 1
ATOM 1223 C CA . GLY A 1 152 ? 11.225 2.362 5.938 1.00 94.94 152 GLY A CA 1
ATOM 1224 C C . GLY A 1 152 ? 11.317 3.792 5.384 1.00 94.94 152 GLY A C 1
ATOM 1225 O O . GLY A 1 152 ? 11.492 4.736 6.155 1.00 94.94 152 GLY A O 1
ATOM 1226 N N . CYS A 1 153 ? 11.268 3.963 4.060 1.00 96.81 153 CYS A N 1
ATOM 1227 C CA . CYS A 1 153 ? 11.484 5.245 3.387 1.00 96.81 153 CYS A CA 1
ATOM 1228 C C . CYS A 1 153 ? 10.235 6.143 3.326 1.00 96.81 153 CYS A C 1
ATOM 1230 O O . CYS A 1 153 ? 9.099 5.700 3.490 1.00 96.81 153 CYS A O 1
ATOM 1232 N N . SER A 1 154 ? 10.436 7.426 3.016 1.00 97.06 154 SER A N 1
ATOM 1233 C CA . SER A 1 154 ? 9.350 8.388 2.793 1.00 97.06 154 SER A CA 1
ATOM 1234 C C . SER A 1 154 ? 8.684 8.229 1.420 1.00 97.06 154 SER A C 1
ATOM 1236 O O . SER A 1 154 ? 9.246 7.645 0.487 1.00 97.06 154 SER A O 1
ATOM 1238 N N . LEU A 1 155 ? 7.495 8.822 1.262 1.00 97.50 155 LEU A N 1
ATOM 1239 C CA . LEU A 1 155 ? 6.810 8.917 -0.034 1.00 97.50 155 LEU A CA 1
ATOM 1240 C C . LEU A 1 155 ? 7.658 9.612 -1.107 1.00 97.50 155 LEU A C 1
ATOM 1242 O O . LEU A 1 155 ? 7.544 9.279 -2.283 1.00 97.50 155 LEU A O 1
ATOM 1246 N N . LYS A 1 156 ? 8.559 10.521 -0.719 1.00 98.25 156 LYS A N 1
ATOM 1247 C CA . LYS A 1 156 ? 9.423 11.230 -1.671 1.00 98.25 156 LYS A CA 1
ATOM 1248 C C . LYS A 1 156 ? 10.432 10.314 -2.359 1.00 98.25 156 LYS A C 1
ATOM 1250 O O . LYS A 1 156 ? 10.705 10.465 -3.549 1.00 98.25 156 LYS A O 1
ATOM 1255 N N . ILE A 1 157 ? 10.955 9.328 -1.629 1.00 98.44 157 ILE A N 1
ATOM 1256 C CA . ILE A 1 157 ? 11.830 8.297 -2.205 1.00 98.44 157 ILE A CA 1
ATOM 1257 C C . ILE A 1 157 ? 11.021 7.416 -3.164 1.00 98.44 157 ILE A C 1
ATOM 1259 O O . ILE A 1 157 ? 11.482 7.122 -4.264 1.00 98.44 157 ILE A O 1
ATOM 1263 N N . ALA A 1 158 ? 9.783 7.061 -2.803 1.00 98.12 158 ALA A N 1
ATOM 1264 C CA . ALA A 1 158 ? 8.885 6.342 -3.707 1.00 98.12 158 ALA A CA 1
ATOM 1265 C C . ALA A 1 158 ? 8.557 7.140 -4.981 1.00 98.12 158 ALA A C 1
ATOM 1267 O O . ALA A 1 158 ? 8.530 6.569 -6.072 1.00 98.12 158 ALA A O 1
ATOM 1268 N N . SER A 1 159 ? 8.355 8.457 -4.862 1.00 98.44 159 SER A N 1
ATOM 1269 C CA . SER A 1 159 ? 8.153 9.361 -6.002 1.00 98.44 159 SER A CA 1
ATOM 1270 C C . SER A 1 159 ? 9.366 9.384 -6.921 1.00 98.44 159 SER A C 1
ATOM 1272 O O . SER A 1 159 ? 9.220 9.210 -8.128 1.00 98.44 159 SER A O 1
ATOM 1274 N N . SER A 1 160 ? 10.567 9.503 -6.350 1.00 98.62 160 SER A N 1
ATOM 1275 C CA . SER A 1 160 ? 11.815 9.471 -7.114 1.00 98.62 160 SER A CA 1
ATOM 1276 C C . SER A 1 160 ? 12.004 8.140 -7.838 1.00 98.62 160 SER A C 1
ATOM 1278 O O . SER A 1 160 ? 12.253 8.114 -9.043 1.00 98.62 160 SER A O 1
ATOM 1280 N N . LEU A 1 161 ? 11.770 7.021 -7.145 1.00 98.44 161 LEU A N 1
ATOM 1281 C CA . LEU A 1 161 ? 11.840 5.686 -7.734 1.00 98.44 161 LEU A CA 1
ATOM 1282 C C . LEU A 1 161 ? 10.865 5.534 -8.905 1.00 98.44 161 LEU A C 1
ATOM 1284 O O . LEU A 1 161 ? 11.244 5.045 -9.972 1.00 98.44 161 LEU A O 1
ATOM 1288 N N . ARG A 1 162 ? 9.613 5.974 -8.729 1.00 97.88 162 ARG A N 1
ATOM 1289 C CA . ARG A 1 162 ? 8.604 5.958 -9.795 1.00 97.88 162 ARG A CA 1
ATOM 1290 C C . ARG A 1 162 ? 9.015 6.849 -10.964 1.00 97.88 162 ARG A C 1
ATOM 1292 O O . ARG A 1 162 ? 8.860 6.440 -12.108 1.00 97.88 162 ARG A O 1
ATOM 1299 N N . TYR A 1 163 ? 9.594 8.016 -10.707 1.00 98.44 163 TYR A N 1
ATOM 1300 C CA . TYR A 1 163 ? 10.023 8.917 -11.769 1.00 98.44 163 TYR A CA 1
ATOM 1301 C C . TYR A 1 163 ? 11.207 8.354 -12.557 1.00 98.44 163 TYR A C 1
ATOM 1303 O O . TYR A 1 163 ? 11.203 8.377 -13.787 1.00 98.44 163 TYR A O 1
ATOM 1311 N N . LEU A 1 164 ? 12.205 7.783 -11.883 1.00 98.38 164 LEU A N 1
ATOM 1312 C CA . LEU A 1 164 ? 13.358 7.173 -12.548 1.00 98.38 164 LEU A CA 1
ATOM 1313 C C .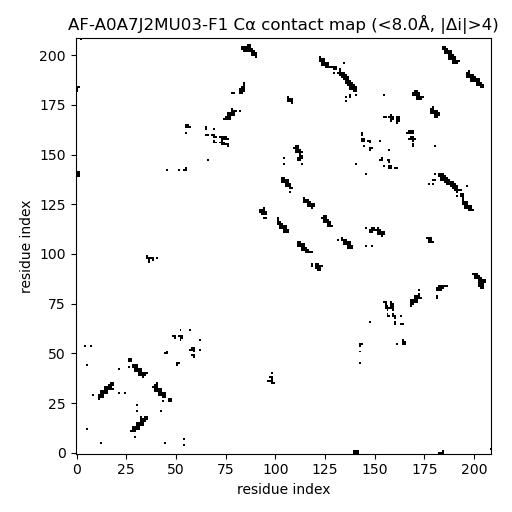 LEU A 1 164 ? 12.935 6.053 -13.506 1.00 98.38 164 LEU A C 1
ATOM 1315 O O . LEU A 1 164 ? 13.486 5.965 -14.604 1.00 98.38 164 LEU A O 1
ATOM 1319 N N . THR A 1 165 ? 11.917 5.282 -13.123 1.00 97.31 165 THR A N 1
ATOM 1320 C CA . THR A 1 165 ? 11.469 4.067 -13.821 1.00 97.31 165 THR A CA 1
ATOM 1321 C C . THR A 1 165 ? 10.326 4.276 -14.812 1.00 97.31 165 THR A C 1
ATOM 1323 O O . THR A 1 165 ? 10.362 3.770 -15.929 1.00 97.31 165 THR A O 1
ATOM 1326 N N . LEU A 1 166 ? 9.319 5.060 -14.438 1.00 96.31 166 LEU A N 1
ATOM 1327 C CA . LEU A 1 166 ? 8.088 5.260 -15.205 1.00 96.31 166 LEU A CA 1
ATOM 1328 C C . LEU A 1 166 ? 7.917 6.692 -15.720 1.00 96.31 166 LEU A C 1
ATOM 1330 O O . LEU A 1 166 ? 6.973 6.939 -16.461 1.00 96.31 166 LEU A O 1
ATOM 1334 N N . LYS A 1 167 ? 8.814 7.621 -15.358 1.00 97.25 167 LYS A N 1
ATOM 1335 C CA . LYS A 1 167 ? 8.717 9.060 -15.683 1.00 97.25 167 LYS A CA 1
ATOM 1336 C C . LYS A 1 167 ? 7.450 9.728 -15.137 1.00 97.25 167 LYS A C 1
ATOM 1338 O O . LYS A 1 167 ? 7.006 10.749 -15.646 1.00 97.25 167 LYS A O 1
ATOM 1343 N N . GLU A 1 168 ? 6.916 9.182 -14.047 1.00 95.81 168 GLU A N 1
ATOM 1344 C CA . GLU A 1 168 ? 5.738 9.682 -13.339 1.00 95.81 168 GLU A CA 1
ATOM 1345 C C . GLU A 1 168 ? 6.040 9.837 -11.848 1.00 95.81 168 GLU A C 1
ATOM 1347 O O . GLU A 1 168 ? 6.751 9.017 -11.265 1.00 95.81 168 GLU A O 1
ATOM 1352 N N . ARG A 1 169 ? 5.469 10.858 -11.206 1.00 97.62 169 ARG A N 1
ATOM 1353 C CA . ARG A 1 169 ? 5.605 11.063 -9.757 1.00 97.62 169 ARG A CA 1
ATOM 1354 C C . ARG A 1 169 ? 4.606 10.225 -8.977 1.0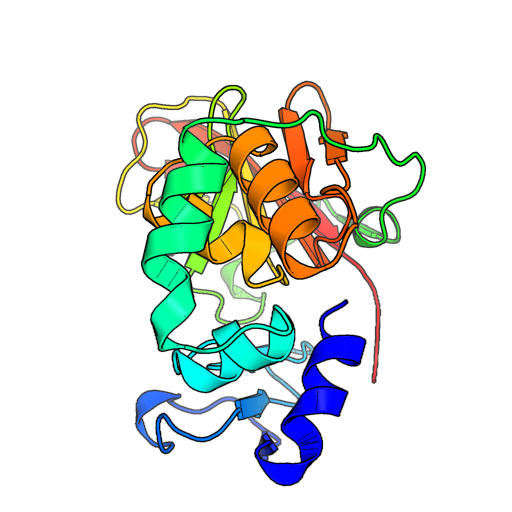0 97.62 169 ARG A C 1
ATOM 1356 O O . ARG A 1 169 ? 3.558 9.836 -9.500 1.00 97.62 169 ARG A O 1
ATOM 1363 N N . VAL A 1 170 ? 4.934 9.952 -7.713 1.00 97.38 170 VAL A N 1
ATOM 1364 C CA . VAL A 1 170 ? 3.971 9.334 -6.798 1.00 97.38 170 VAL A CA 1
ATOM 1365 C C . VAL A 1 170 ? 2.824 10.307 -6.531 1.00 97.38 170 VAL A C 1
ATOM 1367 O O . VAL A 1 170 ? 3.073 11.481 -6.294 1.00 97.38 170 VAL A O 1
ATOM 1370 N N . TYR A 1 171 ? 1.580 9.835 -6.571 1.00 97.25 171 TYR A N 1
ATOM 1371 C CA . TYR A 1 171 ? 0.419 10.610 -6.154 1.00 97.25 171 TYR A CA 1
ATOM 1372 C C . TYR A 1 171 ? 0.284 10.526 -4.646 1.00 97.25 171 TYR A C 1
ATOM 1374 O O . TYR A 1 171 ? 0.402 9.443 -4.066 1.00 97.25 171 TYR A O 1
ATOM 1382 N N . GLU A 1 172 ? -0.017 11.652 -4.021 1.00 97.69 172 GLU A N 1
ATOM 1383 C CA . GLU A 1 172 ? -0.299 11.737 -2.597 1.00 97.69 172 GLU A CA 1
ATOM 1384 C C . GLU A 1 172 ? -1.616 12.456 -2.325 1.00 97.69 172 GLU A C 1
ATOM 1386 O O . GLU A 1 172 ? -2.079 13.284 -3.109 1.00 97.69 172 GLU A O 1
ATOM 1391 N N . TYR A 1 173 ? -2.214 12.133 -1.186 1.00 97.94 173 TYR A N 1
ATOM 1392 C CA . TYR A 1 173 ? -3.381 12.822 -0.657 1.00 97.94 173 TYR A CA 1
ATOM 1393 C C . TYR A 1 173 ? -3.167 13.109 0.826 1.00 97.94 173 TYR A C 1
ATOM 1395 O O . TYR A 1 173 ? -2.739 12.228 1.574 1.00 97.94 173 TYR A O 1
ATOM 1403 N N . ASN A 1 174 ? -3.475 14.327 1.270 1.00 96.56 174 ASN A N 1
ATOM 1404 C CA . ASN A 1 174 ? -3.405 14.681 2.683 1.00 96.56 174 ASN A CA 1
ATOM 1405 C C . ASN A 1 174 ? -4.663 14.196 3.422 1.00 96.56 174 ASN A C 1
ATOM 1407 O O . ASN A 1 174 ? -5.689 14.876 3.464 1.00 96.56 174 ASN A O 1
ATOM 1411 N N . LEU A 1 175 ? -4.575 13.020 4.042 1.00 96.12 175 LEU A N 1
ATOM 1412 C CA . LEU A 1 175 ? -5.641 12.457 4.855 1.00 96.12 175 LEU A CA 1
ATOM 1413 C C . LEU A 1 175 ? -5.490 12.912 6.310 1.00 96.12 175 LEU A C 1
ATOM 1415 O O . LEU A 1 175 ? -4.761 12.334 7.119 1.00 96.12 175 LEU A O 1
ATOM 1419 N N . ASN A 1 176 ? -6.214 13.976 6.661 1.00 92.81 176 ASN A N 1
ATOM 1420 C CA . ASN A 1 176 ? -6.280 14.519 8.020 1.00 92.81 176 ASN A CA 1
ATOM 1421 C C . ASN A 1 176 ? -4.898 14.900 8.611 1.00 92.81 176 ASN A C 1
ATOM 1423 O O . ASN A 1 176 ? -4.749 14.872 9.829 1.00 92.81 176 ASN A O 1
ATOM 1427 N N . GLY A 1 177 ? -3.874 15.202 7.812 1.00 91.81 177 GLY A N 1
ATOM 1428 C CA . GLY A 1 177 ? -2.517 15.542 8.270 1.00 91.81 177 GLY A CA 1
ATOM 1429 C C . GLY A 1 177 ? -1.445 14.473 8.020 1.00 91.81 177 GLY A C 1
ATOM 1430 O O . GLY A 1 177 ? -0.291 14.703 8.377 1.00 91.81 177 GLY A O 1
ATOM 1431 N N . ILE A 1 178 ? -1.797 13.330 7.422 1.00 95.12 178 ILE A N 1
ATOM 1432 C CA . ILE A 1 178 ? -0.845 12.328 6.918 1.00 95.12 178 ILE A CA 1
ATOM 1433 C C . ILE A 1 178 ? -0.936 12.309 5.393 1.00 95.12 178 ILE A C 1
ATOM 1435 O O . ILE A 1 178 ? -2.027 12.212 4.835 1.00 95.12 178 ILE A O 1
ATOM 1439 N N . LYS A 1 179 ? 0.209 12.388 4.714 1.00 97.00 179 LYS A N 1
ATOM 1440 C CA . LYS A 1 179 ? 0.285 12.209 3.261 1.00 97.00 179 LYS A CA 1
ATOM 1441 C C . LYS A 1 179 ? 0.272 10.712 2.963 1.00 97.00 179 LYS A C 1
ATOM 1443 O O . LYS A 1 179 ? 1.220 10.016 3.311 1.00 97.00 179 LYS A O 1
ATOM 1448 N N . VAL A 1 180 ? -0.808 10.215 2.367 1.00 97.81 180 VAL A N 1
ATOM 1449 C CA . VAL A 1 180 ? -0.979 8.798 2.001 1.00 97.81 180 VAL A CA 1
ATOM 1450 C C . VAL A 1 180 ? -0.867 8.605 0.485 1.00 97.81 180 VAL A C 1
ATOM 1452 O O . VAL A 1 180 ? -1.154 9.545 -0.260 1.00 97.81 180 VAL A O 1
ATOM 1455 N N . PRO A 1 181 ? -0.497 7.404 -0.005 1.00 97.44 181 PRO A N 1
ATOM 1456 C CA . PRO A 1 181 ? -0.519 7.096 -1.432 1.00 97.44 181 PRO A CA 1
ATOM 1457 C C . PRO A 1 181 ? -1.881 7.364 -2.084 1.00 97.44 181 PRO A C 1
ATOM 1459 O O . PRO A 1 181 ? -2.878 6.721 -1.757 1.00 97.44 181 PRO A O 1
ATOM 1462 N N . GLY A 1 182 ? -1.910 8.251 -3.074 1.00 95.56 182 GLY A N 1
ATOM 1463 C CA . GLY A 1 182 ? -3.119 8.666 -3.787 1.00 95.56 182 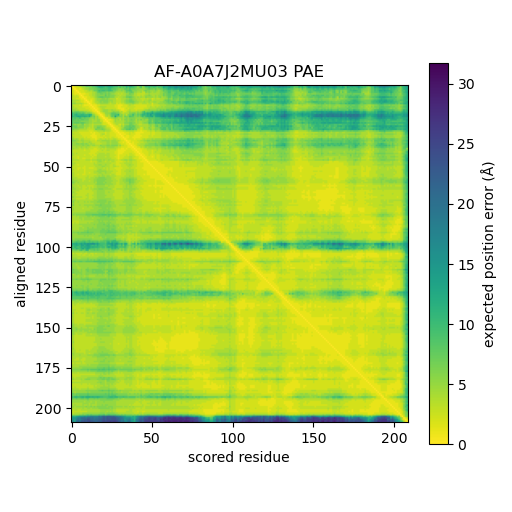GLY A CA 1
ATOM 1464 C C . GLY A 1 182 ? -3.741 7.583 -4.670 1.00 95.56 182 GLY A C 1
ATOM 1465 O O . GLY A 1 182 ? -4.834 7.778 -5.177 1.00 95.56 182 GLY A O 1
ATOM 1466 N N . TYR A 1 183 ? -3.080 6.442 -4.862 1.00 90.50 183 TYR A N 1
ATOM 1467 C CA . TYR A 1 183 ? -3.594 5.327 -5.668 1.00 90.50 183 TYR A CA 1
ATOM 1468 C C . TYR A 1 183 ? -4.094 4.140 -4.855 1.00 90.50 183 TYR A C 1
ATOM 1470 O O . TYR A 1 183 ? -4.504 3.144 -5.455 1.00 90.50 183 TYR A O 1
ATOM 1478 N N . ALA A 1 184 ? -3.957 4.199 -3.527 1.00 93.62 184 ALA A N 1
ATOM 1479 C CA . ALA A 1 184 ? -4.315 3.086 -2.663 1.00 93.62 184 ALA A CA 1
ATOM 1480 C C . ALA A 1 184 ? -5.759 2.650 -2.928 1.00 93.62 184 ALA A C 1
ATOM 1482 O O . ALA A 1 184 ? -6.634 3.477 -3.188 1.00 93.62 184 ALA A O 1
ATOM 1483 N N . GLU A 1 185 ? -6.006 1.348 -2.850 1.00 90.38 185 GLU A N 1
ATOM 1484 C CA . GLU A 1 185 ? -7.361 0.811 -2.990 1.00 90.38 185 GLU A CA 1
ATOM 1485 C C . GLU A 1 185 ? -8.084 0.780 -1.655 1.00 90.38 185 GLU A C 1
ATOM 1487 O O . GLU A 1 185 ? -9.302 0.913 -1.621 1.00 90.38 185 GLU A O 1
ATOM 1492 N N . VAL A 1 186 ? -7.330 0.652 -0.561 1.00 92.19 186 VAL A N 1
ATOM 1493 C CA . VAL A 1 186 ? -7.843 0.745 0.803 1.00 92.19 186 VAL A CA 1
ATOM 1494 C C . VAL A 1 186 ? -6.883 1.576 1.644 1.00 92.19 186 VAL A C 1
ATOM 1496 O O . VAL A 1 186 ? -5.673 1.335 1.628 1.00 92.19 186 VAL A O 1
ATOM 1499 N N . ILE A 1 187 ? -7.436 2.509 2.418 1.00 96.06 187 ILE A N 1
ATOM 1500 C CA . ILE A 1 187 ? -6.753 3.188 3.519 1.00 96.06 187 ILE A CA 1
ATOM 1501 C C . ILE A 1 187 ? -7.505 2.888 4.818 1.00 96.06 187 ILE A C 1
ATOM 1503 O O . ILE A 1 187 ? -8.696 3.179 4.940 1.00 96.06 187 ILE A O 1
ATOM 1507 N N . MET A 1 188 ? -6.819 2.335 5.816 1.00 95.62 188 MET A N 1
ATOM 1508 C CA . MET A 1 188 ? -7.350 2.186 7.173 1.00 95.62 188 MET A CA 1
ATOM 1509 C C . MET A 1 188 ? -6.751 3.270 8.069 1.00 95.62 188 MET A C 1
ATOM 1511 O O . MET A 1 188 ? -5.573 3.205 8.408 1.00 95.62 188 MET A O 1
ATOM 1515 N N . GLU A 1 189 ? -7.565 4.249 8.463 1.00 97.06 189 GLU A N 1
ATOM 1516 C CA . GLU A 1 189 ? -7.135 5.369 9.307 1.00 97.06 189 GLU A CA 1
ATOM 1517 C C . GLU A 1 189 ? -6.955 4.907 10.752 1.00 97.06 189 GLU A C 1
ATOM 1519 O O . GLU A 1 189 ? -7.898 4.364 11.348 1.00 97.06 189 GLU A O 1
ATOM 1524 N N . GLY A 1 190 ? -5.774 5.127 11.330 1.00 95.62 190 GLY A N 1
ATOM 1525 C CA . GLY A 1 190 ? -5.389 4.498 12.589 1.00 95.62 190 GLY A CA 1
ATOM 1526 C C . GLY A 1 190 ? -4.708 5.414 13.607 1.00 95.62 190 GLY A C 1
ATOM 1527 O O . GLY A 1 190 ? -3.997 6.369 13.297 1.00 95.62 190 GLY A O 1
ATOM 1528 N N . ILE A 1 191 ? -4.931 5.088 14.881 1.00 96.19 191 ILE A N 1
ATOM 1529 C CA . ILE A 1 191 ? -4.191 5.649 16.017 1.00 96.19 191 ILE A CA 1
ATOM 1530 C C . ILE A 1 191 ? -3.550 4.488 16.759 1.00 96.19 191 ILE A C 1
ATOM 1532 O O . ILE A 1 191 ? -4.250 3.544 17.138 1.00 96.19 191 ILE A O 1
ATOM 1536 N N . ALA A 1 192 ? -2.238 4.547 16.934 1.00 94.81 192 ALA A N 1
ATOM 1537 C CA . ALA A 1 192 ? -1.480 3.520 17.616 1.00 94.81 192 ALA A CA 1
ATOM 1538 C C . ALA A 1 192 ? -1.286 3.874 19.092 1.00 94.81 192 ALA A C 1
ATOM 1540 O O . ALA A 1 192 ? -1.001 5.014 19.460 1.00 94.81 192 ALA A O 1
ATOM 1541 N N . GLU A 1 193 ? -1.436 2.856 19.924 1.00 94.38 193 GLU A N 1
ATOM 1542 C CA . GLU A 1 193 ? -1.074 2.845 21.331 1.00 94.38 193 GLU A CA 1
ATOM 1543 C C . GLU A 1 193 ? -0.143 1.646 21.512 1.00 94.38 193 GLU A C 1
ATOM 1545 O O . GLU A 1 193 ? -0.565 0.494 21.363 1.00 94.38 193 GLU A O 1
ATOM 1550 N N . GLU A 1 194 ? 1.147 1.928 21.706 1.00 89.06 194 GLU A N 1
ATOM 1551 C CA . GLU A 1 194 ? 2.220 0.941 21.554 1.00 89.06 194 GLU A CA 1
ATOM 1552 C C . GLU A 1 194 ? 2.113 0.210 20.199 1.00 89.06 194 GLU A C 1
ATOM 1554 O O . GLU A 1 194 ? 2.032 0.835 19.145 1.00 89.06 194 GLU A O 1
ATOM 1559 N N . LYS A 1 195 ? 2.057 -1.127 20.208 1.00 92.56 195 LYS A N 1
ATOM 1560 C CA . LYS A 1 195 ? 1.919 -1.968 19.011 1.00 92.56 195 LYS A CA 1
ATOM 1561 C C . LYS A 1 195 ? 0.469 -2.193 18.583 1.00 92.56 195 LYS A C 1
ATOM 1563 O O . LYS A 1 195 ? 0.219 -2.983 17.671 1.00 92.56 195 LYS A O 1
ATOM 1568 N N . ILE A 1 196 ? -0.500 -1.573 19.253 1.00 95.81 196 ILE A N 1
ATOM 1569 C CA . ILE A 1 196 ? -1.919 -1.768 18.966 1.00 95.81 196 ILE A CA 1
ATOM 1570 C C . ILE A 1 196 ? -2.440 -0.590 18.155 1.00 95.81 196 ILE A C 1
ATOM 1572 O O . ILE A 1 196 ? -2.580 0.519 18.660 1.00 95.81 196 ILE A O 1
ATOM 1576 N N . LEU A 1 197 ? -2.816 -0.858 16.910 1.00 96.25 197 LEU A N 1
ATOM 1577 C CA . LEU A 1 197 ? -3.424 0.120 16.024 1.00 96.25 197 LEU A CA 1
ATOM 1578 C C . LEU A 1 197 ? -4.951 0.044 16.120 1.00 96.25 197 LEU A C 1
ATOM 1580 O O . LEU A 1 197 ? -5.571 -0.964 15.765 1.00 96.25 197 LEU A O 1
ATOM 1584 N N . LYS A 1 198 ? -5.575 1.121 16.600 1.00 97.06 198 LYS A N 1
ATOM 1585 C CA . LYS A 1 198 ? -7.031 1.291 16.634 1.00 97.06 198 LYS A CA 1
ATOM 1586 C C . LYS A 1 198 ? -7.500 1.970 15.352 1.00 97.06 198 LYS A C 1
ATOM 1588 O O . LYS A 1 198 ? -7.275 3.165 15.167 1.00 97.06 198 LYS A O 1
ATOM 1593 N N . ILE A 1 199 ? -8.226 1.227 14.522 1.00 96.69 199 ILE A N 1
ATOM 1594 C CA . ILE A 1 199 ? -8.783 1.729 13.264 1.00 96.69 199 ILE A CA 1
ATOM 1595 C C . ILE A 1 199 ? -10.037 2.560 13.540 1.00 96.69 199 ILE A C 1
ATOM 1597 O O . ILE A 1 199 ? -10.949 2.144 14.267 1.00 96.69 199 ILE A O 1
ATOM 1601 N N . LYS A 1 200 ? -10.080 3.761 12.968 1.00 96.88 200 LYS A N 1
ATOM 1602 C CA . LYS A 1 200 ? -11.168 4.735 13.111 1.00 96.88 200 LYS A CA 1
ATOM 1603 C C . LYS A 1 200 ? -12.141 4.668 11.946 1.00 96.88 200 LYS A C 1
ATOM 1605 O O . LYS A 1 200 ? -13.353 4.663 12.171 1.00 96.88 200 LYS A O 1
ATOM 1610 N N . LYS A 1 201 ? -11.603 4.615 10.731 1.00 95.81 201 LYS A N 1
ATOM 1611 C CA . LYS A 1 201 ? -12.338 4.604 9.466 1.00 95.81 201 LYS A CA 1
ATOM 1612 C C . LYS A 1 201 ? -11.598 3.735 8.462 1.00 95.81 201 LYS A C 1
ATOM 1614 O O . LYS A 1 201 ? -10.378 3.610 8.539 1.00 95.81 201 LYS A O 1
ATOM 1619 N N . ILE A 1 202 ? -12.343 3.179 7.521 1.00 94.56 202 ILE A N 1
ATOM 1620 C CA . ILE A 1 202 ? -11.784 2.522 6.345 1.00 94.56 202 ILE A CA 1
ATOM 1621 C C . ILE A 1 202 ? -12.314 3.266 5.127 1.00 94.56 202 ILE A C 1
ATOM 1623 O O . ILE A 1 202 ? -13.528 3.445 5.005 1.00 94.56 202 ILE A O 1
ATOM 1627 N N . TYR A 1 203 ? -11.397 3.705 4.276 1.00 94.94 203 TYR A N 1
ATOM 1628 C CA . TYR A 1 203 ? -11.658 4.285 2.967 1.00 94.94 203 TYR A CA 1
ATOM 1629 C C . TYR A 1 203 ? -11.297 3.242 1.919 1.00 94.94 203 TYR A C 1
ATOM 1631 O O . TYR A 1 203 ? -10.272 2.572 2.073 1.00 94.94 203 TYR A O 1
ATOM 1639 N N . TYR A 1 204 ? -12.128 3.054 0.903 1.00 90.62 204 TYR A N 1
ATOM 1640 C CA . TYR A 1 204 ? -11.884 2.025 -0.098 1.00 90.62 204 TYR A CA 1
ATOM 1641 C C . TYR A 1 204 ? -12.554 2.315 -1.439 1.00 90.62 204 TYR A C 1
ATOM 1643 O O . TYR A 1 204 ? -13.626 2.922 -1.517 1.00 90.62 204 TYR A O 1
ATOM 1651 N N . LYS A 1 205 ? -11.909 1.823 -2.496 1.00 86.81 205 LYS A N 1
ATOM 1652 C CA . LYS A 1 205 ? -12.468 1.770 -3.844 1.00 86.81 205 LYS A CA 1
ATOM 1653 C C . LYS A 1 205 ? -13.489 0.629 -3.935 1.00 86.81 205 LYS A C 1
ATOM 1655 O O . LYS A 1 205 ? -13.204 -0.471 -3.459 1.00 86.81 205 LYS A O 1
ATOM 1660 N N . ASN A 1 206 ? -14.631 0.854 -4.582 1.00 67.75 206 ASN A N 1
ATOM 1661 C CA . ASN A 1 206 ? -15.541 -0.228 -4.973 1.00 67.75 206 ASN A CA 1
ATOM 1662 C C . ASN A 1 206 ? -15.276 -0.578 -6.439 1.00 67.75 206 ASN A C 1
ATOM 1664 O O . ASN A 1 206 ? -15.832 0.058 -7.326 1.00 67.75 206 ASN A O 1
ATOM 1668 N N . ASP A 1 207 ? -14.444 -1.583 -6.713 1.00 53.62 207 ASP A N 1
ATOM 1669 C CA . ASP A 1 207 ? -14.339 -2.135 -8.071 1.00 53.62 207 ASP A CA 1
ATOM 1670 C C . ASP A 1 207 ? -14.706 -3.631 -8.073 1.00 53.62 207 ASP A C 1
ATOM 1672 O O . ASP A 1 207 ? -13.899 -4.467 -7.646 1.00 53.62 207 ASP A O 1
ATOM 1676 N N . PRO A 1 208 ? -15.934 -3.989 -8.496 1.00 38.75 208 PRO A N 1
ATOM 1677 C CA . PRO A 1 208 ? -16.366 -5.362 -8.688 1.00 38.75 208 PRO A CA 1
ATOM 1678 C C . PRO A 1 208 ? -15.972 -5.806 -10.100 1.00 38.75 208 PRO A C 1
ATOM 1680 O O . PRO A 1 208 ? -16.786 -5.772 -11.017 1.00 38.75 208 PRO A O 1
ATOM 1683 N N . LEU A 1 209 ? -14.716 -6.188 -10.302 1.00 35.34 209 LEU A N 1
ATOM 1684 C CA . LEU A 1 209 ? -14.317 -6.875 -11.542 1.00 35.34 209 LEU A CA 1
ATOM 1685 C C . LEU A 1 209 ? -14.039 -8.354 -11.322 1.00 35.34 209 LEU A C 1
ATOM 1687 O O . LEU A 1 209 ? -14.267 -8.826 -10.197 1.00 35.34 209 LEU A O 1
#

Foldseek 3Di:
DLVVLCVVCVVQEDEDAEDDDPVVDDLSHWYWHLDFLNDIDIPSSVSDLCSLCVLLVHDSVCVVVLLVVLVVPFADFAEDDDFQLQPDKDQDWFPVSDGPDQWFWKFDQFWIATWGWDRPTGFKIFTPFDPGQWIKGFADDGSLRHVRRNVGGHLRSSQSSSCSRVVGGFYWYQDVNTTDGSHTQKIFTWGDDGRMTGTRMIGGHDDND

Mean predicted aligned error: 4.63 Å

Secondary structure (DSSP, 8-state):
-HHHHHGGGGGGEEEEEE---GGGS-TTSEEEEEEETTEEEEESTT-SHHHHHHHTTS-GGGHHHHHHHHHHS--PPEE-SS-GGGGEEESS--GGGS----EEEEE-SS-EEEEEEEEEETTEEEES----SEEEEEES--HHHHHHHHTT--HHHHHHHHHHHHS-PPEEEEETTEEEETT-SEEEEEEEETTEEEEEEEEE-----

pLDDT: mean 90.15, std 9.56, range [35.34, 98.62]